Protein AF-A0A8K0K1J8-F1 (afdb_monomer)

Structure (mmCIF, N/CA/C/O backbone):
data_AF-A0A8K0K1J8-F1
#
_entry.id   AF-A0A8K0K1J8-F1
#
loop_
_atom_site.group_PDB
_atom_site.id
_atom_site.type_symbol
_atom_site.label_atom_id
_atom_site.label_alt_id
_atom_site.label_comp_id
_atom_site.label_asym_id
_atom_site.label_entity_id
_atom_site.label_seq_id
_atom_site.pdbx_PDB_ins_code
_atom_site.Cartn_x
_atom_site.Cartn_y
_atom_site.Cartn_z
_atom_site.occupancy
_atom_site.B_iso_or_equiv
_atom_site.auth_seq_id
_atom_site.auth_comp_id
_atom_site.auth_asym_id
_atom_site.auth_atom_id
_atom_site.pdbx_PDB_model_num
ATOM 1 N N . LYS A 1 1 ? -10.561 -11.122 -2.350 1.00 85.06 1 LYS A N 1
ATOM 2 C CA . LYS A 1 1 ? -9.642 -10.527 -1.346 1.00 85.06 1 LYS A CA 1
ATOM 3 C C . LYS A 1 1 ? -9.995 -11.101 0.020 1.00 85.06 1 LYS A C 1
ATOM 5 O O . LYS A 1 1 ? -11.175 -11.122 0.347 1.00 85.06 1 LYS A O 1
ATOM 10 N N . ARG A 1 2 ? -9.014 -11.577 0.785 1.00 91.06 2 ARG A N 1
ATOM 11 C CA . ARG A 1 2 ? -9.156 -11.997 2.188 1.00 91.06 2 ARG A CA 1
ATOM 12 C C . ARG A 1 2 ? -8.169 -11.184 3.020 1.00 91.06 2 ARG A C 1
ATOM 14 O O . ARG A 1 2 ? -7.049 -10.999 2.569 1.00 91.06 2 ARG A O 1
ATOM 21 N N . ILE A 1 3 ? -8.579 -10.677 4.176 1.00 91.50 3 ILE A N 1
ATOM 22 C CA . ILE A 1 3 ? -7.699 -9.938 5.093 1.00 91.50 3 ILE A CA 1
ATOM 23 C C . ILE A 1 3 ? -7.687 -10.689 6.420 1.00 91.50 3 ILE A C 1
ATOM 25 O O . ILE A 1 3 ? -8.748 -11.050 6.931 1.00 91.50 3 ILE A O 1
ATOM 29 N N . GLU A 1 4 ? -6.500 -10.932 6.957 1.00 94.44 4 GLU A N 1
ATOM 30 C CA . GLU A 1 4 ? -6.279 -11.546 8.264 1.00 94.44 4 GLU A CA 1
ATOM 31 C C . GLU A 1 4 ? -5.633 -10.522 9.196 1.00 94.44 4 GLU A C 1
ATOM 33 O O . GLU A 1 4 ? -4.683 -9.848 8.807 1.00 94.44 4 GLU A O 1
ATOM 38 N N . LYS A 1 5 ? -6.159 -10.396 10.420 1.00 94.88 5 LYS A N 1
ATOM 39 C CA . LYS A 1 5 ? -5.515 -9.611 11.479 1.00 94.88 5 LYS A CA 1
ATOM 40 C C . LYS A 1 5 ? -4.529 -10.504 12.220 1.00 94.88 5 LYS A C 1
ATOM 42 O O . LYS A 1 5 ? -4.911 -11.574 12.692 1.00 94.88 5 LYS A O 1
ATOM 47 N N . GLU A 1 6 ? -3.294 -10.050 12.343 1.00 95.88 6 GLU A N 1
ATOM 48 C CA .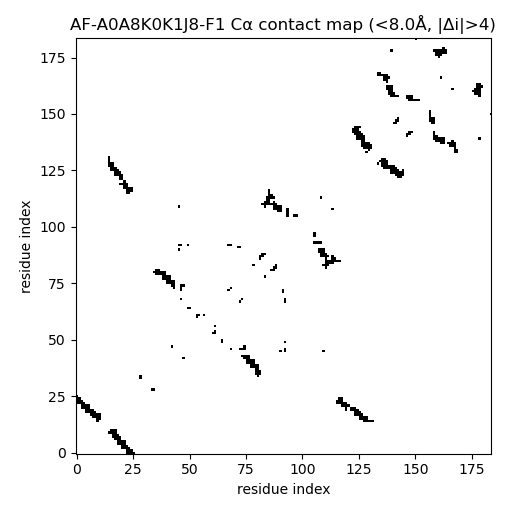 GLU A 1 6 ? -2.196 -10.749 13.008 1.00 95.88 6 GLU A CA 1
ATOM 49 C C . GLU A 1 6 ? -1.665 -9.904 14.179 1.00 95.88 6 GLU A C 1
ATOM 51 O O . GLU A 1 6 ? -2.002 -8.726 14.318 1.00 95.88 6 GLU A O 1
ATOM 56 N N . ASN A 1 7 ? -0.865 -10.515 15.061 1.00 96.56 7 ASN A N 1
ATOM 57 C CA . ASN A 1 7 ? -0.184 -9.831 16.174 1.00 96.56 7 ASN A CA 1
ATOM 58 C C . ASN A 1 7 ? -1.110 -8.970 17.059 1.00 96.56 7 ASN A C 1
ATOM 60 O O . ASN A 1 7 ? -0.767 -7.862 17.469 1.00 96.56 7 ASN A O 1
ATOM 64 N N . ILE A 1 8 ? -2.306 -9.489 17.347 1.00 97.81 8 ILE A N 1
ATOM 65 C CA . ILE A 1 8 ? -3.360 -8.760 18.055 1.00 97.81 8 ILE A CA 1
ATOM 66 C C . ILE A 1 8 ? -3.004 -8.622 19.538 1.00 97.81 8 ILE A C 1
ATOM 68 O O . ILE A 1 8 ? -2.880 -9.618 20.250 1.00 97.81 8 ILE A O 1
ATOM 72 N N . THR A 1 9 ? -2.915 -7.384 20.014 1.00 98.12 9 THR A N 1
ATOM 73 C CA . THR A 1 9 ? -2.628 -7.043 21.411 1.00 98.12 9 THR A CA 1
ATOM 74 C C . THR A 1 9 ? -3.682 -6.075 21.930 1.00 98.12 9 THR A C 1
ATOM 76 O O . THR A 1 9 ? -3.907 -5.022 21.339 1.00 98.12 9 THR A O 1
ATOM 79 N N . PHE A 1 10 ? -4.333 -6.429 23.036 1.00 97.88 10 PHE A N 1
ATOM 80 C CA . PHE A 1 10 ? -5.313 -5.571 23.699 1.00 97.88 10 PHE A CA 1
ATOM 81 C C . PHE A 1 10 ? -4.647 -4.753 24.802 1.00 97.88 10 PHE A C 1
ATOM 83 O O . PHE A 1 10 ? -3.902 -5.298 25.614 1.00 97.88 10 PHE A O 1
ATOM 90 N N . ASP A 1 11 ? -4.973 -3.468 24.850 1.00 97.12 11 ASP A N 1
ATOM 91 C CA . ASP A 1 11 ? -4.635 -2.563 25.939 1.00 97.12 11 ASP A CA 1
ATOM 92 C C . ASP A 1 11 ? -5.927 -2.199 26.677 1.00 97.12 11 ASP A C 1
ATOM 94 O O . ASP A 1 11 ? -6.751 -1.413 26.200 1.00 97.12 11 ASP A O 1
ATOM 98 N N . THR A 1 12 ? -6.124 -2.826 27.834 1.00 95.25 12 THR A N 1
ATOM 99 C CA . THR A 1 12 ? -7.315 -2.633 28.665 1.00 95.25 12 THR A CA 1
ATOM 100 C C . THR A 1 12 ? -7.300 -1.321 29.437 1.00 95.25 12 THR A C 1
ATOM 102 O O . THR A 1 12 ? -8.364 -0.863 29.834 1.00 95.25 12 THR A O 1
ATOM 105 N N . GLU A 1 13 ? -6.128 -0.724 29.674 1.00 95.56 13 GLU A N 1
ATOM 106 C CA . GLU A 1 13 ? -6.025 0.560 30.378 1.00 95.56 13 GLU A CA 1
ATOM 107 C C . GLU A 1 13 ? -6.418 1.712 29.450 1.00 95.56 13 GLU A C 1
ATOM 109 O O . GLU A 1 13 ? -7.124 2.628 29.866 1.00 95.56 13 GLU A O 1
ATOM 114 N N . ASN A 1 14 ? -6.018 1.631 28.177 1.00 94.88 14 ASN A N 1
ATOM 115 C CA . ASN A 1 14 ? -6.341 2.634 27.162 1.00 94.88 14 ASN A CA 1
ATOM 116 C C . ASN A 1 14 ? -7.580 2.290 26.314 1.00 94.88 14 ASN A C 1
ATOM 118 O O . ASN A 1 14 ? -7.941 3.065 25.432 1.00 94.88 14 ASN A O 1
ATOM 122 N N . HIS A 1 15 ? -8.233 1.147 26.553 1.00 97.44 15 HIS A N 1
ATOM 123 C CA . HIS A 1 15 ? -9.386 0.655 25.781 1.00 97.44 15 HIS A CA 1
ATOM 124 C C . HIS A 1 15 ? -9.120 0.567 24.262 1.00 97.44 15 HIS A C 1
ATOM 126 O O . HIS A 1 15 ? -9.969 0.904 23.426 1.00 97.44 15 HIS A O 1
ATOM 132 N N . THR A 1 16 ? -7.927 0.097 23.884 1.00 97.38 16 THR A N 1
ATOM 133 C CA . THR A 1 16 ? -7.517 -0.054 22.479 1.00 97.38 16 THR A CA 1
ATOM 134 C C . THR A 1 16 ? -7.083 -1.480 22.145 1.00 97.38 16 THR A C 1
ATOM 136 O O . THR A 1 16 ? -6.828 -2.316 23.011 1.00 97.38 16 THR A O 1
ATOM 139 N N . VAL A 1 17 ? -7.036 -1.777 20.852 1.00 97.69 17 VAL A N 1
ATOM 140 C CA . VAL A 1 17 ? -6.448 -2.991 20.293 1.00 97.69 17 VAL A CA 1
ATOM 141 C C . VAL A 1 17 ? -5.470 -2.594 19.199 1.00 97.69 17 VAL A C 1
ATOM 143 O O . VAL A 1 17 ? -5.791 -1.763 18.352 1.00 97.69 17 VAL A O 1
ATOM 146 N N . THR A 1 18 ? -4.281 -3.186 19.216 1.00 98.00 18 THR A N 1
ATOM 147 C CA . THR A 1 18 ? -3.268 -3.015 18.173 1.00 98.00 18 THR A CA 1
ATOM 148 C C . THR A 1 18 ? -3.090 -4.321 17.415 1.00 98.00 18 THR A C 1
ATOM 150 O O . THR A 1 18 ? -3.038 -5.384 18.029 1.00 98.00 18 THR A O 1
ATOM 153 N N . PHE A 1 19 ? -3.034 -4.257 16.090 1.00 97.31 19 PHE A N 1
ATOM 154 C CA . PHE A 1 19 ? -2.864 -5.418 15.214 1.00 97.31 19 PHE A CA 1
ATOM 155 C C . PHE A 1 19 ? -2.143 -5.017 13.925 1.00 97.31 19 PHE A C 1
ATOM 157 O O . PHE A 1 19 ? -2.066 -3.833 13.597 1.00 97.31 19 PHE A O 1
ATOM 164 N N . THR A 1 20 ? -1.654 -6.005 13.185 1.00 97.00 20 THR A N 1
ATOM 165 C CA . THR A 1 20 ? -1.207 -5.853 11.794 1.00 97.00 20 THR A CA 1
ATOM 166 C C . THR A 1 20 ? -2.192 -6.557 10.858 1.00 97.00 20 THR A C 1
ATOM 168 O O . THR A 1 20 ? -2.971 -7.407 11.302 1.00 97.00 20 THR A O 1
ATOM 171 N N . GLU A 1 21 ? -2.210 -6.205 9.571 1.00 93.50 21 GLU A N 1
ATOM 172 C CA . GLU A 1 21 ? -3.069 -6.863 8.575 1.00 93.50 21 GLU A CA 1
ATOM 173 C C . GLU A 1 21 ? -2.237 -7.559 7.490 1.00 93.50 21 GLU A C 1
ATOM 175 O O . GLU A 1 21 ? -1.268 -7.007 6.973 1.00 93.50 21 GLU A O 1
ATOM 180 N N . ARG A 1 22 ? -2.648 -8.776 7.117 1.00 94.50 22 ARG A N 1
ATOM 181 C CA . ARG A 1 22 ? -2.118 -9.519 5.969 1.00 94.50 22 ARG A CA 1
ATOM 182 C C . ARG A 1 22 ? -3.219 -9.740 4.939 1.00 94.50 22 ARG A C 1
ATOM 184 O O . ARG A 1 22 ? -4.256 -10.345 5.229 1.00 94.50 22 ARG A O 1
ATOM 191 N N . GLY A 1 23 ? -2.994 -9.254 3.722 1.00 91.75 23 GLY A N 1
ATOM 192 C CA . GLY A 1 23 ? -3.944 -9.347 2.615 1.00 91.75 23 GLY A CA 1
ATOM 193 C C . GLY A 1 23 ? -3.623 -10.487 1.652 1.00 91.75 23 GLY A C 1
ATOM 194 O O . GLY A 1 23 ? -2.492 -10.628 1.208 1.00 91.75 23 GLY A O 1
ATOM 195 N N . TYR A 1 24 ? -4.637 -11.256 1.260 1.00 93.25 24 TYR A N 1
ATOM 196 C CA . TYR A 1 24 ? -4.548 -12.285 0.227 1.00 93.25 24 TYR A CA 1
ATOM 197 C C . TYR A 1 24 ? -5.466 -11.963 -0.953 1.00 93.25 24 TYR A C 1
ATOM 199 O O . TYR A 1 24 ? -6.651 -11.620 -0.801 1.00 93.25 24 TYR A O 1
ATOM 207 N N . TYR A 1 25 ? -4.925 -12.127 -2.152 1.00 91.00 25 TYR A N 1
ATOM 208 C CA . TYR A 1 25 ? -5.580 -11.876 -3.424 1.00 91.00 25 TYR A CA 1
ATOM 209 C C . TYR A 1 25 ? -5.648 -13.179 -4.221 1.00 91.00 25 TYR A C 1
ATOM 211 O O . TYR A 1 25 ? -4.658 -13.889 -4.388 1.00 91.00 25 TYR A O 1
ATOM 219 N N . HIS A 1 26 ? -6.847 -13.492 -4.705 1.00 92.44 26 HIS A N 1
ATOM 220 C CA . HIS A 1 26 ? -7.122 -14.658 -5.534 1.00 92.44 26 HIS A CA 1
ATOM 221 C C . HIS A 1 26 ? -7.855 -14.181 -6.777 1.00 92.44 26 HIS A C 1
ATOM 223 O O . HIS A 1 26 ? -8.799 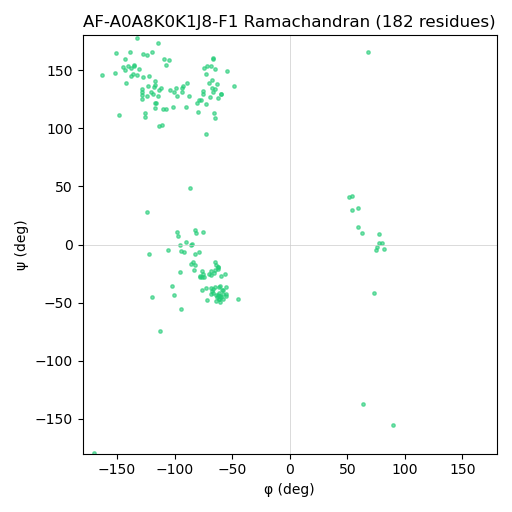-13.395 -6.666 1.00 92.44 26 HIS A O 1
ATOM 229 N N . PHE A 1 27 ? -7.391 -14.632 -7.937 1.00 94.50 27 PHE A N 1
ATOM 230 C CA . PHE A 1 27 ? -8.054 -14.362 -9.201 1.00 94.50 27 PHE A CA 1
ATOM 231 C C . PHE A 1 27 ? -9.296 -15.241 -9.333 1.00 94.50 27 PHE A C 1
ATOM 233 O O . PHE A 1 27 ? -9.225 -16.448 -9.101 1.00 94.50 27 PHE A O 1
ATOM 240 N N . ASP A 1 28 ? -10.412 -14.619 -9.702 1.00 95.75 28 ASP A N 1
ATOM 241 C CA . ASP A 1 28 ? -11.683 -15.293 -9.942 1.00 95.75 28 ASP A CA 1
ATOM 242 C C . ASP A 1 28 ? -12.037 -15.172 -11.435 1.00 95.75 28 ASP A C 1
ATOM 244 O O . ASP A 1 28 ? -12.457 -14.096 -11.875 1.00 95.75 28 ASP A O 1
ATOM 248 N N . PRO A 1 29 ? -11.830 -16.234 -12.236 1.00 95.50 29 PRO A N 1
ATOM 249 C CA . PRO A 1 29 ? -12.102 -16.196 -13.668 1.00 95.50 29 PRO A CA 1
ATOM 250 C C . PRO A 1 29 ? -13.598 -16.089 -13.989 1.00 95.50 29 PRO A C 1
ATOM 252 O O . PRO A 1 29 ? -13.940 -15.557 -15.039 1.00 95.50 29 PRO A O 1
ATOM 255 N N . GLU A 1 30 ? -14.494 -16.560 -13.116 1.00 97.31 30 GLU A N 1
ATOM 256 C CA . GLU A 1 30 ? -15.944 -16.529 -13.370 1.00 97.31 30 GLU A CA 1
ATOM 257 C C . GLU A 1 30 ? -16.515 -15.116 -13.225 1.00 97.31 30 GLU A C 1
ATOM 259 O O . GLU A 1 30 ? -17.491 -14.756 -13.884 1.00 97.31 30 GLU A O 1
ATOM 264 N N . LEU A 1 31 ? -15.877 -14.299 -12.386 1.00 96.25 31 LEU A N 1
ATOM 265 C CA . LEU A 1 31 ? -16.224 -12.897 -12.168 1.00 96.25 31 LEU A CA 1
ATOM 266 C C . LEU A 1 31 ? -15.351 -11.926 -12.982 1.00 96.25 31 LEU A C 1
ATOM 268 O O . LEU A 1 31 ? -15.402 -10.716 -12.751 1.00 96.25 31 LEU A O 1
ATOM 272 N N . SER A 1 32 ? -14.564 -12.433 -13.937 1.00 96.12 32 SER A N 1
ATOM 273 C CA . SER A 1 32 ? -13.649 -11.640 -14.764 1.00 96.12 32 SER A CA 1
ATOM 274 C C . SER A 1 32 ? -14.021 -11.699 -16.247 1.00 96.12 32 SER A C 1
ATOM 276 O O . SER A 1 32 ? -14.359 -12.746 -16.783 1.00 96.12 32 SER A O 1
ATOM 278 N N . ASN A 1 33 ? -13.909 -10.567 -16.949 1.00 95.94 33 ASN A N 1
ATOM 279 C CA . ASN A 1 33 ? -14.161 -10.480 -18.398 1.00 95.94 33 ASN A CA 1
ATOM 280 C C . ASN A 1 33 ? -12.948 -10.912 -19.259 1.00 95.94 33 ASN A C 1
ATOM 282 O O . ASN A 1 33 ? -12.898 -10.619 -20.451 1.00 95.94 33 ASN A O 1
ATOM 286 N N . GLY A 1 34 ? -11.939 -11.538 -18.652 1.00 95.50 34 GLY A N 1
ATOM 287 C CA . GLY A 1 34 ? -10.653 -11.828 -19.282 1.00 95.50 34 GLY A CA 1
ATOM 288 C C . GLY A 1 34 ? -9.788 -12.762 -18.441 1.00 95.50 34 GLY A C 1
ATOM 289 O O . GLY A 1 34 ? -10.195 -13.197 -17.361 1.00 95.50 34 GLY A O 1
ATOM 290 N N . SER A 1 35 ? -8.597 -13.069 -18.946 1.00 96.94 35 SER A N 1
ATOM 291 C CA . SER A 1 35 ? -7.588 -13.899 -18.287 1.00 96.94 35 SER A CA 1
ATOM 292 C C . SER A 1 35 ? -6.445 -13.054 -17.726 1.00 96.94 35 SER A C 1
ATOM 294 O O . SER A 1 35 ? -6.150 -11.954 -18.188 1.00 96.94 35 SER A O 1
ATOM 296 N N . LEU A 1 36 ? -5.724 -13.621 -16.760 1.00 96.81 36 LEU A N 1
ATOM 297 C CA . LEU A 1 36 ? -4.442 -13.082 -16.312 1.00 96.81 36 LEU A CA 1
ATOM 298 C C . LEU A 1 36 ? -3.369 -13.077 -17.419 1.00 96.81 36 LEU A C 1
ATOM 300 O O . LEU A 1 36 ? -2.411 -12.314 -17.324 1.00 96.81 36 LEU A O 1
ATOM 304 N N . ASP A 1 37 ? -3.548 -13.873 -18.471 1.00 97.69 37 ASP A N 1
ATOM 305 C CA . ASP A 1 37 ? -2.630 -13.954 -19.614 1.00 97.69 37 ASP A CA 1
ATOM 306 C C . ASP A 1 37 ? -2.977 -12.956 -20.737 1.00 97.69 37 ASP A C 1
ATOM 308 O O . ASP A 1 37 ? -2.314 -12.928 -21.776 1.00 97.69 37 ASP A O 1
ATOM 312 N N . ASP A 1 38 ? -4.010 -12.127 -20.549 1.00 97.94 38 ASP A N 1
ATOM 313 C CA . ASP A 1 38 ? -4.404 -11.124 -21.536 1.00 97.94 38 ASP A CA 1
ATOM 314 C C . ASP A 1 38 ? -3.328 -10.043 -21.668 1.00 97.94 38 ASP A C 1
ATOM 316 O O . ASP A 1 38 ? -2.863 -9.469 -20.680 1.00 97.94 38 ASP A O 1
ATOM 320 N N . ASN A 1 39 ? -2.956 -9.739 -22.912 1.00 97.88 39 ASN A N 1
ATOM 321 C CA . ASN A 1 39 ? -1.979 -8.702 -23.222 1.00 97.88 39 ASN A CA 1
ATOM 322 C C . ASN A 1 39 ? -2.598 -7.308 -23.101 1.00 97.88 39 ASN A C 1
ATOM 324 O O . ASN A 1 39 ? -3.557 -6.970 -23.797 1.00 97.88 39 ASN A O 1
ATOM 328 N N . ILE A 1 40 ? -1.983 -6.466 -22.280 1.00 96.81 40 ILE A N 1
ATOM 329 C CA . ILE A 1 40 ? -2.379 -5.084 -22.043 1.00 96.81 40 ILE A CA 1
ATOM 330 C C . ILE A 1 40 ? -1.278 -4.174 -22.575 1.00 96.81 40 ILE A C 1
ATOM 332 O O . ILE A 1 40 ? -0.106 -4.325 -22.235 1.00 96.81 40 ILE A O 1
ATOM 336 N N . THR A 1 41 ? -1.664 -3.215 -23.417 1.00 95.94 41 THR A N 1
ATOM 337 C CA . THR A 1 41 ? -0.776 -2.117 -23.814 1.00 95.94 41 THR A CA 1
ATOM 338 C C . THR A 1 41 ? -0.949 -0.969 -22.831 1.00 95.94 41 THR A C 1
ATOM 340 O O . THR A 1 41 ? -2.040 -0.408 -22.724 1.00 95.94 41 THR A O 1
ATOM 343 N N . SER A 1 42 ? 0.115 -0.606 -22.124 1.00 93.88 42 SER A N 1
ATOM 344 C CA . SER A 1 42 ? 0.100 0.459 -21.118 1.00 93.88 42 SER A CA 1
ATOM 345 C C . SER A 1 42 ? 1.342 1.333 -21.196 1.00 93.88 42 SER A C 1
ATOM 347 O O . SER A 1 42 ? 2.329 1.002 -21.853 1.00 93.88 42 SER A O 1
ATOM 349 N N . LEU A 1 43 ? 1.275 2.480 -20.524 1.00 92.88 43 LEU A N 1
ATOM 350 C CA . LEU A 1 43 ? 2.420 3.349 -20.299 1.00 92.88 43 LEU A CA 1
ATOM 351 C C . LEU A 1 43 ? 3.449 2.627 -19.412 1.00 92.88 43 LEU A C 1
ATOM 353 O O . LEU A 1 43 ? 3.077 2.071 -18.379 1.00 92.88 43 LEU A O 1
ATOM 357 N N . SER A 1 44 ? 4.733 2.675 -19.772 1.00 90.75 44 SER A N 1
ATOM 358 C CA . SER A 1 44 ? 5.814 2.217 -18.893 1.00 90.75 44 SER A CA 1
ATOM 359 C C . SER A 1 44 ? 5.989 3.228 -17.760 1.00 90.75 44 SER A C 1
ATOM 361 O O . SER A 1 44 ? 6.680 4.241 -17.899 1.00 90.75 44 SER A O 1
ATOM 363 N N . VAL A 1 45 ? 5.337 2.957 -16.630 1.00 91.06 45 VAL A N 1
ATOM 364 C CA . VAL A 1 45 ? 5.444 3.769 -15.411 1.00 91.06 45 VAL A CA 1
ATOM 365 C C . VAL A 1 45 ? 6.901 3.921 -14.953 1.00 91.06 45 VAL A C 1
ATOM 367 O O . VAL A 1 45 ? 7.290 5.063 -14.707 1.00 91.06 45 VAL A O 1
ATOM 370 N N . PRO A 1 46 ? 7.750 2.870 -14.939 1.00 89.25 46 PRO A N 1
ATOM 371 C CA . PRO A 1 46 ? 9.176 3.012 -14.629 1.00 89.25 46 PRO A CA 1
ATOM 372 C C . PRO A 1 46 ? 9.898 4.028 -15.520 1.00 89.25 46 PRO A C 1
ATOM 374 O O . PRO A 1 46 ? 10.653 4.861 -15.022 1.00 89.25 46 PRO A O 1
ATOM 377 N N . SER A 1 47 ? 9.623 4.025 -16.829 1.00 89.38 47 SER A N 1
ATOM 378 C CA . SER A 1 47 ? 10.232 4.978 -17.768 1.00 89.38 47 SER A CA 1
ATOM 379 C C . SER A 1 47 ? 9.784 6.412 -17.511 1.00 89.38 47 SER A C 1
ATOM 381 O O . SER A 1 47 ? 10.599 7.334 -17.542 1.00 89.38 47 SER A O 1
ATOM 383 N N . VAL A 1 48 ? 8.496 6.606 -17.224 1.00 89.88 48 VAL A N 1
ATOM 384 C CA . VAL A 1 48 ? 7.929 7.925 -16.918 1.00 89.88 48 VAL A CA 1
ATOM 385 C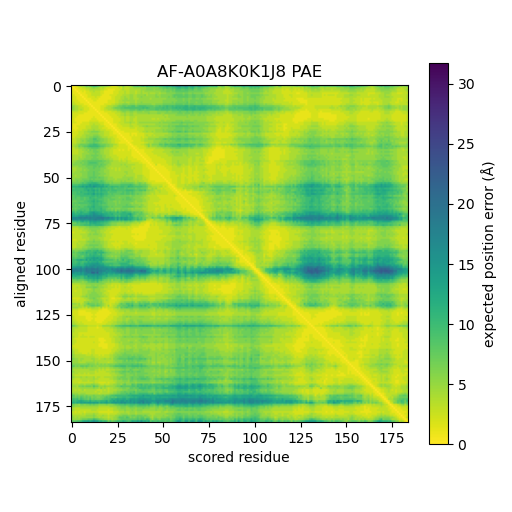 C . VAL A 1 48 ? 8.443 8.450 -15.579 1.00 89.88 48 VAL A C 1
ATOM 387 O O . VAL A 1 48 ? 8.838 9.611 -15.493 1.00 89.88 48 VAL A O 1
ATOM 390 N N . MET A 1 49 ? 8.516 7.598 -14.556 1.00 88.31 49 MET A N 1
ATOM 391 C CA . MET A 1 49 ? 9.082 7.948 -13.253 1.00 88.31 49 MET A CA 1
ATOM 392 C C . MET A 1 49 ? 10.570 8.280 -13.345 1.00 88.31 49 MET A C 1
ATOM 394 O O . MET A 1 49 ? 10.999 9.279 -12.772 1.00 88.31 49 MET A O 1
ATOM 398 N N . ALA A 1 50 ? 11.354 7.493 -14.087 1.00 86.25 50 ALA A N 1
ATOM 399 C CA . ALA A 1 50 ? 12.771 7.772 -14.298 1.00 86.25 50 ALA A CA 1
ATOM 400 C C . ALA A 1 50 ? 12.971 9.120 -15.005 1.00 86.25 50 ALA A C 1
ATOM 402 O O . ALA A 1 50 ? 13.792 9.927 -14.571 1.00 86.25 50 ALA A O 1
ATOM 403 N N . ALA A 1 51 ? 12.179 9.405 -16.044 1.00 87.75 51 ALA A N 1
ATOM 404 C CA . ALA A 1 51 ? 12.207 10.697 -16.723 1.00 87.75 51 ALA A CA 1
ATOM 405 C C . ALA A 1 51 ? 11.865 11.851 -15.765 1.00 87.75 51 ALA A C 1
ATOM 407 O O . ALA A 1 51 ? 12.597 12.840 -15.724 1.00 87.75 51 ALA A O 1
ATOM 408 N N . HIS A 1 52 ? 10.819 11.702 -14.945 1.00 88.81 52 HIS A N 1
ATOM 409 C CA . HIS A 1 52 ? 10.426 12.695 -13.943 1.00 88.81 52 HIS A CA 1
ATOM 410 C C . HIS A 1 52 ? 11.516 12.929 -12.885 1.00 88.81 52 HIS A C 1
ATOM 412 O O . HIS A 1 52 ? 11.867 14.072 -12.608 1.00 88.81 52 HIS A O 1
ATOM 418 N N . LYS A 1 53 ? 12.112 11.864 -12.329 1.00 85.38 53 LYS A N 1
ATOM 419 C CA . LYS A 1 53 ? 13.210 11.977 -11.351 1.00 85.38 53 LYS A CA 1
ATOM 420 C C . LYS A 1 53 ? 14.483 12.592 -11.948 1.00 85.38 53 LYS A C 1
ATOM 422 O O . LYS A 1 53 ? 15.302 13.122 -11.206 1.00 85.38 53 LYS A O 1
ATOM 427 N N . SER A 1 54 ? 14.650 12.546 -13.270 1.00 85.81 54 SER A N 1
ATOM 428 C CA . SER A 1 54 ? 15.846 13.054 -13.952 1.00 85.81 54 SER A CA 1
ATOM 429 C C . SER A 1 54 ? 15.844 14.553 -14.269 1.00 85.81 54 SER A C 1
ATOM 431 O O . SER A 1 54 ? 16.813 15.038 -14.857 1.00 85.81 54 SER A O 1
ATOM 433 N N . VAL A 1 55 ? 14.785 15.288 -13.904 1.00 86.31 55 VAL A N 1
ATOM 434 C CA . VAL A 1 55 ? 14.633 16.721 -14.229 1.00 86.31 55 VAL A CA 1
ATOM 435 C C . VAL A 1 55 ? 15.796 17.558 -13.688 1.00 86.31 55 VAL A C 1
ATOM 437 O O . VAL A 1 55 ? 16.300 18.420 -14.404 1.00 86.31 55 VAL A O 1
ATOM 440 N N . ASP A 1 56 ? 16.277 17.241 -12.486 1.00 85.94 56 ASP A N 1
ATOM 441 C CA . ASP A 1 56 ? 17.378 17.960 -11.832 1.00 85.94 56 ASP A CA 1
ATOM 442 C C . ASP A 1 56 ? 18.749 17.283 -12.024 1.00 85.94 56 ASP A C 1
ATOM 444 O O . ASP A 1 56 ? 19.747 17.672 -11.411 1.00 85.94 56 ASP A O 1
ATOM 448 N N . TRP A 1 57 ? 18.834 16.245 -12.864 1.00 86.06 57 TRP A N 1
ATOM 449 C CA . TRP A 1 57 ? 20.095 15.547 -13.113 1.00 86.06 57 TRP A CA 1
ATOM 450 C C . TRP A 1 57 ? 21.032 16.365 -14.010 1.00 86.06 57 TRP A C 1
ATOM 452 O O . TRP A 1 57 ? 20.622 17.129 -14.882 1.00 86.06 57 TRP A O 1
ATOM 462 N N . GLY A 1 58 ? 22.340 16.158 -13.836 1.00 89.56 58 GLY A N 1
ATOM 463 C CA . GLY A 1 58 ? 23.345 16.745 -14.722 1.00 89.56 58 GLY A CA 1
ATOM 464 C C . GLY A 1 58 ? 23.248 16.204 -16.157 1.00 89.56 58 GLY A C 1
ATOM 465 O O . GLY A 1 58 ? 22.907 15.043 -16.374 1.00 89.56 58 GLY A O 1
ATOM 466 N N . TYR A 1 59 ? 23.646 17.017 -17.143 1.00 89.38 59 TYR A N 1
ATOM 467 C CA . TYR A 1 59 ? 23.522 16.720 -18.583 1.00 89.38 59 TYR A CA 1
ATOM 468 C C . TYR A 1 59 ? 23.948 15.298 -18.989 1.00 89.38 59 TYR A C 1
ATOM 470 O O . TYR A 1 59 ? 23.237 14.618 -19.730 1.00 89.38 59 TYR A O 1
ATOM 478 N N . PHE A 1 60 ? 25.108 14.834 -18.512 1.00 86.44 60 PHE A N 1
ATOM 479 C CA . PHE A 1 60 ? 25.624 13.508 -18.863 1.00 86.44 60 PHE A CA 1
ATOM 480 C C . PHE A 1 60 ? 24.727 12.375 -18.350 1.00 86.44 60 PHE A C 1
ATOM 482 O O . PHE A 1 60 ? 24.531 11.385 -19.054 1.00 86.44 60 PHE A O 1
ATOM 489 N N . MET A 1 61 ? 24.137 12.549 -17.167 1.00 83.62 61 MET A N 1
ATOM 490 C CA . MET A 1 61 ? 23.246 11.570 -16.553 1.00 83.62 61 MET A CA 1
ATOM 491 C C . MET A 1 61 ? 21.906 11.506 -17.271 1.00 83.62 61 MET A C 1
ATOM 493 O O . MET A 1 61 ? 21.479 10.424 -17.676 1.00 83.62 61 MET A O 1
ATOM 497 N N . THR A 1 62 ? 21.295 12.660 -17.537 1.00 88.31 62 THR A N 1
ATOM 498 C CA . THR A 1 62 ? 20.055 12.749 -18.320 1.00 88.31 62 THR A CA 1
ATOM 499 C C . THR A 1 62 ? 20.239 12.157 -19.719 1.00 88.31 62 THR A C 1
ATOM 501 O O . THR A 1 62 ? 19.376 11.432 -20.212 1.00 88.31 62 THR A O 1
ATOM 504 N N . LYS A 1 63 ? 21.394 12.388 -20.359 1.00 87.56 63 LYS A N 1
ATOM 505 C CA . LYS A 1 63 ? 21.709 11.815 -21.676 1.00 87.56 63 LYS A CA 1
ATOM 506 C C . LYS A 1 63 ? 21.885 10.295 -21.634 1.00 87.56 63 LYS A C 1
ATOM 508 O O . LYS A 1 63 ? 21.419 9.616 -22.546 1.00 87.56 63 LYS A O 1
ATOM 513 N N . SER A 1 64 ? 22.523 9.762 -20.591 1.00 83.94 64 SER A N 1
ATOM 514 C CA . SER A 1 64 ? 22.657 8.314 -20.378 1.00 83.94 64 SER A CA 1
ATOM 515 C C . SER A 1 64 ? 21.294 7.642 -20.175 1.00 83.94 64 SER A C 1
ATOM 517 O O . SER A 1 64 ? 20.989 6.633 -20.818 1.00 83.94 64 SER A O 1
ATOM 519 N N . LEU A 1 65 ? 20.427 8.249 -19.355 1.00 86.44 65 LEU A N 1
ATOM 520 C CA . LEU A 1 65 ? 19.056 7.783 -19.162 1.00 86.44 65 LEU A CA 1
ATOM 521 C C . LEU A 1 65 ? 18.263 7.827 -20.473 1.00 86.44 65 LEU A C 1
ATOM 523 O O . LEU A 1 65 ? 17.643 6.835 -20.840 1.00 86.44 65 LEU A O 1
ATOM 527 N N . SER A 1 66 ? 18.331 8.936 -21.214 1.00 87.81 66 SER A N 1
ATOM 528 C CA . SER A 1 66 ? 17.660 9.082 -22.512 1.00 87.81 66 SER A CA 1
ATOM 529 C C . SER A 1 66 ? 18.106 8.014 -23.517 1.00 87.81 66 SER A C 1
ATOM 531 O O . SER A 1 66 ? 17.264 7.413 -24.182 1.00 87.81 66 SER A O 1
ATOM 533 N N . TYR A 1 67 ? 19.408 7.715 -23.584 1.00 87.12 67 TYR A N 1
ATOM 534 C CA . TYR A 1 67 ? 19.932 6.624 -24.408 1.00 87.12 67 TYR A CA 1
ATOM 535 C C . TYR A 1 67 ? 19.394 5.258 -23.965 1.00 87.12 67 TYR A C 1
ATOM 537 O O . TYR A 1 67 ? 18.989 4.456 -24.804 1.00 87.12 67 TYR A O 1
ATOM 545 N N . THR A 1 68 ? 19.359 5.001 -22.656 1.00 83.75 68 THR A N 1
ATOM 546 C CA . THR A 1 68 ? 18.864 3.736 -22.096 1.00 83.75 68 THR A CA 1
ATOM 547 C C . THR A 1 68 ? 17.380 3.549 -22.388 1.00 83.75 68 THR A C 1
ATOM 549 O O . THR A 1 68 ? 17.002 2.513 -22.929 1.00 83.75 68 THR A O 1
ATOM 552 N N . ILE A 1 69 ? 16.555 4.569 -22.122 1.00 86.06 69 ILE A N 1
ATOM 553 C CA . ILE A 1 69 ? 15.125 4.553 -22.444 1.00 86.06 69 ILE A CA 1
ATOM 554 C C . ILE A 1 69 ? 14.935 4.336 -23.945 1.00 86.06 69 ILE A C 1
ATOM 556 O O . ILE A 1 69 ? 14.171 3.463 -24.320 1.00 86.06 69 ILE A O 1
ATOM 560 N N . GLY A 1 70 ? 15.660 5.053 -24.808 1.00 85.12 70 GLY A N 1
ATOM 561 C CA . GLY A 1 70 ? 15.503 4.929 -26.261 1.00 85.12 70 GLY A CA 1
ATOM 562 C C . GLY A 1 70 ? 15.963 3.592 -26.854 1.00 85.12 70 GLY A C 1
ATOM 563 O O . GLY A 1 70 ? 15.531 3.237 -27.948 1.00 85.12 70 GLY A O 1
ATOM 564 N N . LYS A 1 71 ? 16.849 2.858 -26.170 1.00 83.69 71 LYS A N 1
ATOM 565 C CA . LYS A 1 71 ? 17.425 1.600 -26.670 1.00 83.69 71 LYS A CA 1
ATOM 566 C C . LYS A 1 71 ? 16.798 0.350 -26.061 1.00 83.69 71 LYS A C 1
ATOM 568 O O . LYS A 1 71 ? 16.712 -0.671 -26.736 1.00 83.69 71 LYS A O 1
ATOM 573 N N . HIS A 1 72 ? 16.434 0.414 -24.786 1.00 78.88 72 HIS A N 1
ATOM 574 C CA . HIS A 1 72 ? 16.054 -0.749 -23.984 1.00 78.88 72 HIS A CA 1
ATOM 575 C C . HIS A 1 72 ? 14.648 -0.647 -23.399 1.00 78.88 72 HIS A C 1
ATOM 577 O O . HIS A 1 72 ? 14.163 -1.628 -22.847 1.00 78.88 72 HIS A O 1
ATOM 583 N N . SER A 1 73 ? 13.996 0.507 -23.525 1.00 79.62 73 SER A N 1
ATOM 584 C CA . SER A 1 73 ? 12.634 0.713 -23.055 1.00 79.62 73 SER A CA 1
ATOM 585 C C . SER A 1 73 ? 11.780 1.392 -24.130 1.00 79.62 73 SER A C 1
ATOM 587 O O . SER A 1 73 ? 12.226 1.705 -25.233 1.00 79.62 73 SER A O 1
ATOM 589 N N . SER A 1 74 ? 10.510 1.589 -23.819 1.00 77.94 74 SER A N 1
ATOM 590 C CA . SER A 1 74 ? 9.570 2.371 -24.605 1.00 77.94 74 SER A CA 1
ATOM 591 C C . SER A 1 74 ? 8.619 3.076 -23.646 1.00 77.94 74 SER A C 1
ATOM 593 O O . SER A 1 74 ? 8.353 2.598 -22.546 1.00 77.94 74 SER A O 1
ATOM 595 N N . ILE A 1 75 ? 8.077 4.220 -24.070 1.00 82.62 75 ILE A N 1
ATOM 596 C CA . ILE A 1 75 ? 7.038 4.938 -23.315 1.00 82.62 75 ILE A CA 1
ATOM 597 C C . ILE A 1 75 ? 5.807 4.042 -23.122 1.00 82.62 75 ILE A C 1
ATOM 599 O O . ILE A 1 75 ? 5.095 4.186 -22.136 1.00 82.62 75 ILE A O 1
ATOM 603 N N . THR A 1 76 ? 5.583 3.085 -24.024 1.00 89.44 76 THR A N 1
ATOM 604 C CA . THR A 1 76 ? 4.544 2.059 -23.890 1.00 89.44 76 THR A CA 1
ATOM 605 C C . THR A 1 76 ? 5.140 0.660 -23.940 1.00 89.44 76 THR A C 1
ATOM 607 O O . THR A 1 76 ? 6.091 0.410 -24.682 1.00 89.44 76 THR A O 1
ATOM 610 N N . HIS A 1 77 ? 4.564 -0.259 -23.178 1.00 90.31 77 HIS A N 1
ATOM 611 C CA . HIS A 1 77 ? 4.901 -1.677 -23.215 1.00 90.31 77 HIS A CA 1
ATOM 612 C C . HIS A 1 77 ? 3.644 -2.524 -23.412 1.00 90.31 77 HIS A C 1
ATOM 614 O O . HIS A 1 77 ? 2.522 -2.048 -23.224 1.00 90.31 77 HIS A O 1
ATOM 620 N N . VAL A 1 78 ? 3.846 -3.781 -23.798 1.00 94.69 78 VAL A N 1
ATOM 621 C CA . VAL A 1 78 ? 2.802 -4.804 -23.801 1.00 94.69 78 VAL A CA 1
ATOM 622 C C . VAL A 1 78 ? 3.208 -5.869 -22.798 1.00 94.69 78 VAL A C 1
ATOM 624 O O . VAL A 1 78 ? 4.302 -6.425 -22.908 1.00 94.69 78 VAL A O 1
ATOM 627 N N . LYS A 1 79 ? 2.352 -6.107 -21.810 1.00 95.88 79 LYS A N 1
ATOM 628 C CA . LYS A 1 79 ? 2.563 -7.071 -20.729 1.00 95.88 79 LYS A CA 1
ATOM 629 C C . LYS A 1 79 ? 1.262 -7.791 -20.421 1.00 95.88 79 LYS A C 1
ATOM 631 O O . LYS A 1 79 ? 0.185 -7.246 -20.665 1.00 95.88 79 LYS A O 1
ATOM 636 N N . THR A 1 80 ? 1.358 -9.002 -19.894 1.00 97.88 80 THR A N 1
ATOM 637 C CA . THR A 1 80 ? 0.173 -9.724 -19.425 1.00 97.88 80 THR A CA 1
ATOM 638 C C . THR A 1 80 ? -0.417 -9.039 -18.190 1.00 97.88 80 THR A C 1
ATOM 640 O O . THR A 1 80 ? 0.296 -8.378 -17.426 1.00 97.88 80 THR A O 1
ATOM 643 N N . ALA A 1 81 ? -1.718 -9.204 -17.951 1.00 97.06 81 ALA A N 1
ATOM 644 C CA . ALA A 1 81 ? -2.363 -8.695 -16.739 1.00 97.06 81 ALA A CA 1
ATOM 645 C C . ALA A 1 81 ? -1.676 -9.210 -15.458 1.00 97.06 81 ALA A C 1
ATOM 647 O O . ALA A 1 81 ? -1.514 -8.466 -14.491 1.00 97.06 81 ALA A O 1
ATOM 648 N N . ARG A 1 82 ? -1.207 -10.461 -15.473 1.00 96.56 82 ARG A N 1
ATOM 649 C CA . ARG A 1 82 ? -0.430 -11.107 -14.409 1.00 96.56 82 ARG A CA 1
ATOM 650 C C . ARG A 1 82 ? 0.891 -10.406 -14.111 1.00 96.56 82 ARG A C 1
ATOM 652 O O . ARG A 1 82 ? 1.168 -10.135 -12.945 1.00 96.56 82 ARG A O 1
ATOM 659 N N . GLU A 1 83 ? 1.683 -10.104 -15.139 1.00 96.75 83 GLU A N 1
ATOM 660 C CA . GLU A 1 83 ? 2.962 -9.393 -15.005 1.00 96.75 83 GLU A CA 1
ATOM 661 C C . GLU A 1 83 ? 2.760 -7.948 -14.545 1.00 96.75 83 GLU A C 1
ATOM 663 O O . GLU A 1 83 ? 3.546 -7.441 -13.749 1.00 96.75 83 GLU A O 1
ATOM 668 N N . LEU A 1 84 ? 1.716 -7.269 -15.034 1.00 95.75 84 LEU A N 1
ATOM 669 C CA . LEU A 1 84 ? 1.420 -5.893 -14.628 1.00 95.75 84 LEU A CA 1
ATOM 670 C C . LEU A 1 84 ? 0.959 -5.807 -13.174 1.00 95.75 84 LEU A C 1
ATOM 672 O O . LEU A 1 84 ? 1.288 -4.838 -12.495 1.00 95.75 84 LEU A O 1
ATOM 676 N N . LEU A 1 85 ? 0.177 -6.779 -12.703 1.00 94.75 85 LEU A N 1
ATOM 677 C CA . LEU A 1 85 ? -0.423 -6.732 -11.373 1.00 94.75 85 LEU A CA 1
ATOM 678 C C . LEU A 1 85 ? 0.414 -7.456 -10.320 1.00 94.75 85 LEU A C 1
ATOM 680 O O . LEU A 1 85 ? 0.745 -6.837 -9.319 1.00 94.75 85 LEU A O 1
ATOM 684 N N . PHE A 1 86 ? 0.742 -8.735 -10.509 1.00 93.69 86 PHE A N 1
ATOM 685 C CA . PHE A 1 86 ? 1.129 -9.618 -9.399 1.00 93.69 86 PHE A CA 1
ATOM 686 C C . PHE A 1 86 ? 2.541 -10.197 -9.504 1.00 93.69 86 PHE A C 1
ATOM 688 O O . PHE A 1 86 ? 3.255 -10.225 -8.508 1.00 93.69 86 PHE A O 1
ATOM 695 N N . GLU A 1 87 ? 2.944 -10.690 -10.676 1.00 94.69 87 GLU A N 1
ATOM 696 C CA . GLU A 1 87 ? 4.234 -11.387 -10.843 1.00 94.69 87 GLU A CA 1
ATOM 697 C C . GLU A 1 87 ? 5.400 -10.441 -11.118 1.00 94.69 87 GLU A C 1
ATOM 699 O O . GLU A 1 87 ? 6.564 -10.818 -10.960 1.00 94.69 87 GLU A O 1
ATOM 704 N N . GLY A 1 88 ? 5.068 -9.213 -11.511 1.00 95.12 88 GLY A N 1
ATOM 705 C CA . GLY A 1 88 ? 6.026 -8.218 -11.941 1.00 95.12 88 GLY A CA 1
ATOM 706 C C . GLY A 1 88 ? 6.697 -8.587 -13.265 1.00 95.12 88 GLY A C 1
ATOM 707 O O . GLY A 1 88 ? 6.663 -9.724 -13.737 1.00 95.12 88 GLY A O 1
ATOM 708 N N . HIS A 1 89 ? 7.351 -7.609 -13.872 1.00 93.00 89 HIS A N 1
ATOM 709 C CA . HIS A 1 89 ? 8.245 -7.817 -15.002 1.00 93.00 89 HIS A CA 1
ATOM 710 C C . HIS A 1 89 ? 9.575 -7.109 -14.782 1.00 93.00 89 HIS A C 1
ATOM 712 O O . HIS A 1 89 ? 9.652 -6.088 -14.100 1.00 93.00 89 HIS A O 1
ATOM 718 N N . GLU A 1 90 ? 10.625 -7.671 -15.375 1.00 90.62 90 GLU A N 1
ATOM 719 C CA . GLU A 1 90 ? 11.954 -7.072 -15.343 1.00 90.62 90 GLU A CA 1
ATOM 720 C C . GLU A 1 90 ? 11.961 -5.723 -16.062 1.00 90.62 90 GLU A C 1
ATOM 722 O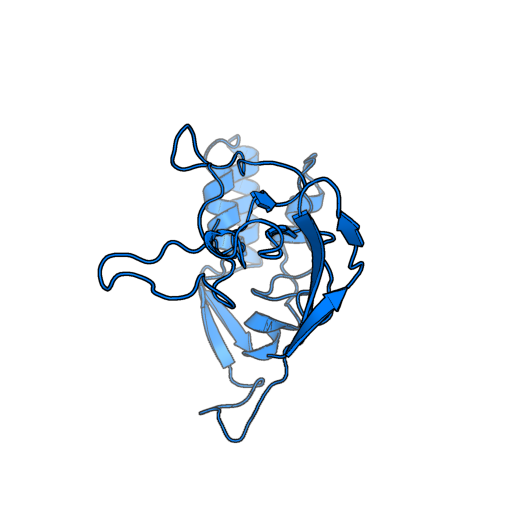 O . GLU A 1 90 ? 11.399 -5.569 -17.152 1.00 90.62 90 GLU A O 1
ATOM 727 N N . GLU A 1 91 ? 12.646 -4.762 -15.452 1.00 87.31 91 GLU A N 1
ATOM 728 C CA . GLU A 1 91 ? 12.767 -3.399 -15.949 1.00 87.31 91 GLU A CA 1
ATOM 729 C C . GLU A 1 91 ? 14.250 -3.025 -16.057 1.00 87.31 91 GLU A C 1
ATOM 731 O O . GLU A 1 91 ? 14.929 -2.880 -15.037 1.00 87.31 91 GLU A O 1
ATOM 736 N N . PRO A 1 92 ? 14.786 -2.811 -17.275 1.00 82.81 92 PRO A N 1
ATOM 737 C CA . PRO A 1 92 ? 16.191 -2.436 -17.468 1.00 82.81 92 PRO A CA 1
ATOM 738 C C . PRO A 1 92 ? 16.599 -1.166 -16.705 1.00 82.81 92 PRO A C 1
ATOM 740 O O . PRO A 1 92 ? 17.769 -0.965 -16.374 1.00 82.81 92 PRO A O 1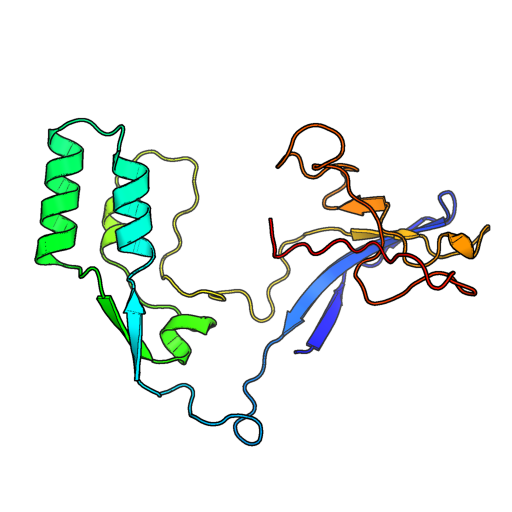
ATOM 743 N N . LEU A 1 93 ? 15.627 -0.297 -16.417 1.00 84.88 93 LEU A N 1
ATOM 744 C CA . LEU A 1 93 ? 15.831 0.935 -15.662 1.00 84.88 93 LEU A CA 1
ATOM 745 C C . LEU A 1 93 ? 16.126 0.685 -14.181 1.00 84.88 93 LEU A C 1
ATOM 747 O O . LEU A 1 93 ? 16.801 1.509 -13.570 1.00 84.88 93 LEU A O 1
ATOM 751 N N . PHE A 1 94 ? 15.689 -0.438 -13.610 1.00 86.19 94 PHE A N 1
ATOM 752 C CA . PHE A 1 94 ? 15.981 -0.783 -12.216 1.00 86.19 94 PHE A CA 1
ATOM 753 C C . PHE A 1 94 ? 17.441 -1.198 -12.051 1.00 86.19 94 PHE A C 1
ATOM 755 O O . PHE A 1 94 ? 18.110 -0.766 -11.113 1.00 86.19 94 PHE A O 1
ATOM 762 N N . THR A 1 95 ? 17.997 -1.912 -13.035 1.00 77.75 95 THR A N 1
ATOM 763 C CA . THR A 1 95 ? 19.441 -2.167 -13.094 1.00 77.75 95 THR A CA 1
ATOM 764 C C . THR A 1 95 ? 20.228 -0.862 -13.183 1.00 77.75 95 THR A C 1
ATOM 766 O O . THR A 1 95 ? 21.202 -0.690 -12.455 1.00 77.75 95 THR A O 1
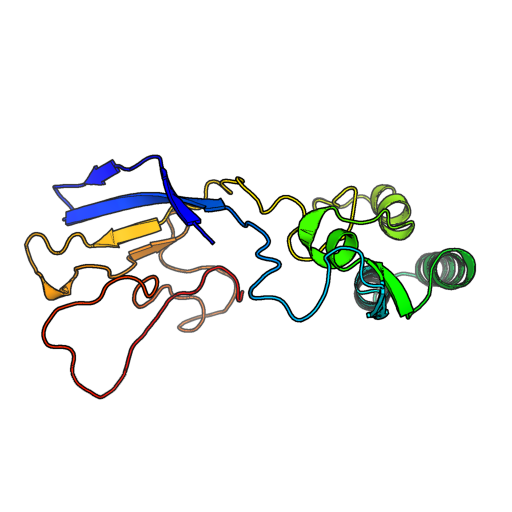ATOM 769 N N . LEU A 1 96 ? 19.799 0.090 -14.023 1.00 77.69 96 LEU A N 1
ATOM 770 C CA . LEU A 1 96 ? 20.444 1.404 -14.085 1.00 77.69 96 LEU A CA 1
ATOM 771 C C . LEU A 1 96 ? 20.351 2.138 -12.738 1.00 77.69 96 LEU A C 1
ATOM 773 O O . LEU A 1 96 ? 21.341 2.720 -12.299 1.00 77.69 96 LEU A O 1
ATOM 777 N N . ALA A 1 97 ? 19.192 2.072 -12.078 1.00 79.00 97 ALA A N 1
ATOM 778 C CA . ALA A 1 97 ? 18.963 2.698 -10.783 1.00 79.00 97 ALA A CA 1
ATOM 779 C C . ALA A 1 97 ? 19.888 2.147 -9.685 1.00 79.00 97 ALA A C 1
ATOM 781 O O . ALA A 1 97 ? 20.387 2.922 -8.876 1.00 79.00 97 ALA A O 1
ATOM 782 N N . SER A 1 98 ? 20.197 0.845 -9.710 1.00 78.12 98 SER A N 1
ATOM 783 C CA . SER A 1 98 ? 21.093 0.198 -8.736 1.00 78.12 98 SER A CA 1
ATOM 784 C C . SER A 1 98 ? 22.536 0.726 -8.746 1.00 78.12 98 SER A C 1
ATOM 786 O O . SER A 1 98 ? 23.266 0.556 -7.772 1.00 78.12 98 SER A O 1
ATOM 788 N N . TYR A 1 99 ? 22.961 1.390 -9.827 1.00 74.50 99 TYR A N 1
ATOM 789 C CA . TYR A 1 99 ? 24.275 2.035 -9.898 1.00 74.50 99 TYR A CA 1
ATOM 790 C C . TYR A 1 99 ? 24.307 3.424 -9.250 1.00 74.50 99 TYR A C 1
ATOM 792 O O . TYR A 1 99 ? 25.388 4.007 -9.131 1.00 74.50 99 TYR A O 1
ATOM 800 N N . PHE A 1 100 ? 23.158 3.973 -8.844 1.00 72.56 100 PHE A N 1
ATOM 801 C CA . PHE A 1 100 ? 23.098 5.249 -8.144 1.00 72.56 100 PHE A CA 1
ATOM 802 C C . PHE A 1 100 ? 23.111 5.033 -6.634 1.00 72.56 100 PHE A C 1
ATOM 804 O O . PHE A 1 100 ? 22.328 4.232 -6.129 1.00 72.56 100 PHE A O 1
ATOM 811 N N . PRO A 1 101 ? 23.965 5.761 -5.894 1.00 66.31 101 PRO A N 1
ATOM 812 C CA . PRO A 1 101 ? 23.869 5.777 -4.446 1.00 66.31 101 PRO A CA 1
ATOM 813 C C . PRO A 1 101 ? 22.536 6.427 -4.068 1.00 66.31 101 PRO A C 1
ATOM 815 O O . PRO A 1 101 ? 22.338 7.625 -4.270 1.00 66.31 101 PRO A O 1
ATOM 818 N N . SER A 1 102 ? 21.617 5.612 -3.570 1.00 72.00 102 SER A N 1
ATOM 819 C CA . SER A 1 102 ? 20.309 6.017 -3.077 1.00 72.00 102 SER A CA 1
ATOM 820 C C . SER A 1 102 ? 19.982 5.166 -1.860 1.00 72.00 102 SER A C 1
ATOM 822 O O . SER A 1 102 ? 20.231 3.961 -1.871 1.00 72.00 102 SER A O 1
ATOM 824 N N . ASP A 1 103 ? 19.411 5.792 -0.835 1.00 67.44 103 ASP A N 1
ATOM 825 C CA . ASP A 1 103 ? 18.828 5.078 0.305 1.00 67.44 103 ASP A CA 1
ATOM 826 C C . ASP A 1 103 ? 17.437 4.508 -0.039 1.00 67.44 103 ASP A C 1
ATOM 828 O O . ASP A 1 103 ? 16.844 3.772 0.748 1.00 67.44 103 ASP A O 1
ATOM 832 N N . GLU A 1 104 ? 16.897 4.838 -1.219 1.00 74.06 104 GLU A N 1
ATOM 833 C CA . GLU A 1 104 ? 15.625 4.301 -1.690 1.00 74.06 104 GLU A CA 1
ATOM 834 C C . GLU A 1 104 ? 15.779 2.852 -2.162 1.00 74.06 104 GLU A C 1
ATOM 836 O O . GLU A 1 104 ? 16.615 2.527 -3.008 1.00 74.06 104 GLU A O 1
ATOM 841 N N . TYR A 1 105 ? 14.897 1.991 -1.662 1.00 79.38 105 TYR A N 1
ATOM 842 C CA . TYR A 1 105 ? 14.744 0.630 -2.150 1.00 79.38 105 TYR A CA 1
ATOM 843 C C . TYR A 1 105 ? 14.300 0.625 -3.622 1.00 79.38 105 TYR A C 1
ATOM 845 O O . TYR A 1 105 ? 13.292 1.235 -3.985 1.00 79.38 105 TYR A O 1
ATOM 853 N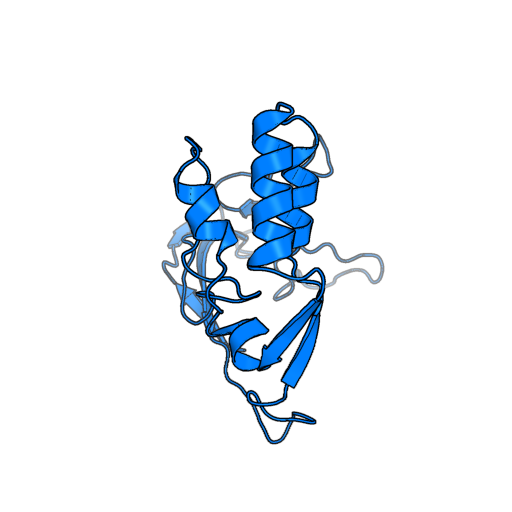 N . VAL A 1 106 ? 15.046 -0.092 -4.466 1.00 81.06 106 VAL A N 1
ATOM 854 C CA . VAL A 1 106 ? 14.677 -0.364 -5.859 1.00 81.06 106 VAL A CA 1
ATOM 855 C C . VAL A 1 106 ? 14.273 -1.838 -5.952 1.00 81.06 106 VAL A C 1
ATOM 857 O O . VAL A 1 106 ? 15.128 -2.693 -5.707 1.00 81.06 106 VAL A O 1
ATOM 860 N N . PRO A 1 107 ? 13.009 -2.156 -6.288 1.00 83.94 107 PRO A N 1
ATOM 861 C CA . PRO A 1 107 ? 12.578 -3.541 -6.453 1.00 83.94 107 PRO A CA 1
ATOM 862 C C . PRO A 1 107 ? 13.263 -4.194 -7.661 1.00 83.94 107 PRO A C 1
ATOM 864 O O . PRO A 1 107 ? 13.749 -3.517 -8.568 1.00 83.94 107 PRO A O 1
ATOM 867 N N . ASP A 1 108 ? 13.288 -5.525 -7.698 1.00 88.31 108 ASP A N 1
ATOM 868 C CA . ASP A 1 108 ? 13.857 -6.290 -8.813 1.00 88.31 108 ASP A CA 1
ATOM 869 C C . ASP A 1 108 ? 12.939 -6.307 -10.049 1.00 88.31 108 ASP A C 1
ATOM 871 O O . ASP A 1 108 ? 13.416 -6.376 -11.186 1.00 88.31 108 ASP A O 1
ATOM 875 N N . LYS A 1 109 ? 11.623 -6.190 -9.839 1.00 92.56 109 LYS A N 1
ATOM 876 C CA . LYS A 1 109 ? 10.597 -6.151 -10.885 1.00 92.56 109 LYS A CA 1
ATOM 877 C C . LYS A 1 109 ? 9.571 -5.061 -10.637 1.00 92.56 109 LYS A C 1
ATOM 879 O O . LYS A 1 109 ? 9.315 -4.657 -9.506 1.00 92.56 109 LYS A O 1
ATOM 884 N N . PHE A 1 110 ? 8.947 -4.599 -11.716 1.00 92.75 110 PHE A N 1
ATOM 885 C CA . PHE A 1 110 ? 7.809 -3.696 -11.632 1.00 92.75 110 PHE A CA 1
ATOM 886 C C . PHE A 1 110 ? 6.497 -4.465 -11.768 1.00 92.75 110 PHE A C 1
ATOM 888 O O . PHE A 1 110 ? 6.285 -5.178 -12.747 1.00 92.75 110 PHE A O 1
ATOM 895 N N . GLY A 1 111 ? 5.591 -4.251 -10.820 1.00 94.50 111 GLY A N 1
ATOM 896 C CA . GLY A 1 111 ? 4.184 -4.627 -10.896 1.00 94.50 111 GLY A CA 1
ATOM 897 C C . GLY A 1 111 ? 3.404 -3.858 -9.833 1.00 94.50 111 GLY A C 1
ATOM 898 O O . GLY A 1 111 ? 3.933 -3.575 -8.762 1.00 94.50 111 GLY A O 1
ATOM 899 N N . TRP A 1 112 ? 2.157 -3.490 -10.123 1.00 92.56 112 TRP A N 1
ATOM 900 C CA . TRP A 1 112 ? 1.359 -2.611 -9.257 1.00 92.56 112 TRP A CA 1
ATOM 901 C C . TRP A 1 112 ? 1.124 -3.176 -7.857 1.00 92.56 112 TRP A C 1
ATOM 903 O O . TRP A 1 112 ? 1.069 -2.425 -6.891 1.00 92.56 112 TRP A O 1
ATOM 913 N N . LEU A 1 113 ? 0.963 -4.494 -7.771 1.00 92.56 113 LEU A N 1
ATOM 914 C CA . LEU A 1 113 ? 0.741 -5.259 -6.548 1.00 92.56 113 LEU A CA 1
ATOM 915 C C . LEU A 1 113 ? 1.816 -6.353 -6.412 1.00 92.56 113 LEU A C 1
ATOM 917 O O . LEU A 1 113 ? 1.561 -7.415 -5.835 1.00 92.56 113 LEU A O 1
ATOM 921 N N . TYR A 1 114 ? 3.001 -6.118 -6.986 1.00 93.38 114 TYR A N 1
ATOM 922 C CA . TYR A 1 114 ? 4.133 -7.031 -6.874 1.00 93.38 114 TYR A CA 1
ATOM 923 C C . TYR A 1 114 ? 4.509 -7.196 -5.398 1.00 93.38 114 TYR A C 1
ATOM 925 O O . TYR A 1 114 ? 4.605 -6.211 -4.676 1.00 93.38 114 TYR A O 1
ATOM 933 N N . GLU A 1 115 ? 4.632 -8.444 -4.945 1.00 90.62 115 GLU A N 1
ATOM 934 C CA . GLU A 1 115 ? 4.855 -8.812 -3.535 1.00 90.62 115 GLU A CA 1
ATOM 935 C C . GLU A 1 115 ? 3.738 -8.425 -2.545 1.00 90.62 115 GLU A C 1
ATOM 937 O O . GLU A 1 115 ? 3.905 -8.613 -1.347 1.00 90.62 115 GLU A O 1
ATOM 942 N N . PHE A 1 116 ? 2.556 -7.972 -2.979 1.00 89.06 116 PHE A N 1
ATOM 943 C CA . PHE A 1 116 ? 1.464 -7.648 -2.038 1.00 89.06 116 PHE A CA 1
ATOM 944 C C . PHE A 1 116 ? 0.760 -8.887 -1.468 1.00 89.06 116 PHE A C 1
ATOM 946 O O . PHE A 1 116 ? 0.112 -8.820 -0.422 1.00 89.06 116 PHE A O 1
ATOM 953 N N . ASN A 1 117 ? 0.790 -10.012 -2.184 1.00 91.81 117 ASN A N 1
ATOM 954 C CA . ASN A 1 117 ? -0.052 -11.157 -1.855 1.00 91.81 117 ASN A CA 1
ATOM 955 C C . ASN A 1 117 ? 0.526 -11.988 -0.703 1.00 91.81 117 ASN A C 1
ATOM 957 O O . ASN A 1 117 ? 1.538 -12.661 -0.865 1.00 91.81 117 ASN A O 1
ATOM 961 N N . GLY A 1 118 ? -0.170 -12.001 0.432 1.00 91.56 118 GLY A N 1
ATOM 962 C CA . GLY A 1 118 ? 0.257 -12.712 1.635 1.00 91.56 118 GLY A CA 1
ATOM 963 C C . GLY A 1 118 ? 1.350 -11.988 2.419 1.00 91.56 118 GLY A C 1
ATOM 964 O O . GLY A 1 118 ? 1.876 -12.556 3.375 1.00 91.56 118 GLY A O 1
ATOM 965 N N . THR A 1 119 ? 1.667 -10.745 2.061 1.00 89.44 119 THR A N 1
ATOM 966 C CA . THR A 1 119 ? 2.676 -9.944 2.756 1.00 89.44 119 THR A CA 1
ATOM 967 C C . THR A 1 119 ? 2.033 -9.153 3.886 1.00 89.44 119 THR A C 1
ATOM 969 O O . THR A 1 119 ? 0.912 -8.653 3.770 1.00 89.44 119 THR A O 1
ATOM 972 N N . ASN A 1 120 ? 2.738 -9.103 5.012 1.00 87.56 120 ASN A N 1
ATOM 973 C CA . ASN A 1 120 ? 2.437 -8.229 6.134 1.00 87.56 120 ASN A CA 1
ATOM 974 C C . ASN A 1 120 ? 3.557 -7.187 6.170 1.00 87.56 120 ASN A C 1
ATOM 976 O O . ASN A 1 120 ? 4.714 -7.565 6.326 1.00 87.56 120 ASN A O 1
ATOM 980 N N . ASN A 1 121 ? 3.221 -5.912 5.976 1.00 83.94 121 ASN A N 1
ATOM 981 C CA . ASN A 1 121 ? 4.208 -4.827 5.914 1.00 83.94 121 ASN A CA 1
ATOM 982 C C . ASN A 1 121 ? 4.649 -4.346 7.309 1.00 83.94 121 ASN A C 1
ATOM 984 O O . ASN A 1 121 ? 5.268 -3.294 7.420 1.00 83.94 121 ASN A O 1
ATOM 988 N N . ASP A 1 122 ? 4.268 -5.070 8.368 1.00 88.88 122 ASP A N 1
ATOM 989 C CA . ASP A 1 122 ? 4.445 -4.698 9.777 1.00 88.88 122 ASP A CA 1
ATOM 990 C C . ASP A 1 122 ? 3.763 -3.372 10.168 1.00 88.88 122 ASP A C 1
ATOM 992 O O . ASP A 1 122 ? 3.978 -2.822 11.252 1.00 88.88 122 ASP A O 1
ATOM 996 N N . ASP A 1 123 ? 2.862 -2.894 9.309 1.00 93.50 123 ASP A N 1
ATOM 997 C CA . ASP A 1 123 ? 2.022 -1.733 9.555 1.00 93.50 123 ASP A CA 1
ATOM 998 C C . ASP A 1 123 ? 1.050 -2.029 10.696 1.00 93.50 123 ASP A C 1
ATOM 1000 O O . ASP A 1 123 ? 0.162 -2.883 10.598 1.00 93.50 123 ASP A O 1
ATOM 1004 N N . THR A 1 124 ? 1.237 -1.319 11.808 1.00 96.94 124 THR A N 1
ATOM 1005 C CA . THR A 1 124 ? 0.410 -1.468 13.004 1.00 96.94 124 THR A CA 1
ATOM 1006 C C . THR A 1 124 ? -0.751 -0.487 12.993 1.00 96.94 124 THR A C 1
ATOM 1008 O O . THR A 1 124 ? -0.591 0.703 12.721 1.00 96.94 124 THR A O 1
ATOM 1011 N N . PHE A 1 125 ? -1.926 -0.989 13.352 1.00 97.06 125 PHE A N 1
ATOM 1012 C CA . PHE A 1 125 ? -3.148 -0.215 13.501 1.00 97.06 125 PHE A CA 1
ATOM 1013 C C . PHE A 1 125 ? -3.601 -0.295 14.950 1.00 97.06 125 PHE A C 1
ATOM 1015 O O . PHE A 1 125 ? -3.928 -1.380 15.430 1.00 97.06 125 PHE A O 1
ATOM 1022 N N . THR A 1 126 ? -3.648 0.843 15.639 1.00 97.69 126 THR A N 1
ATOM 1023 C CA . THR A 1 126 ? -4.214 0.939 16.989 1.00 97.69 126 THR A CA 1
ATOM 1024 C C . THR A 1 126 ? -5.612 1.522 16.897 1.00 97.69 126 THR A C 1
ATOM 1026 O O . THR A 1 126 ? -5.798 2.657 16.455 1.00 97.69 126 THR A O 1
ATOM 1029 N N . MET A 1 127 ? -6.603 0.747 17.319 1.00 96.88 127 MET A N 1
ATOM 1030 C CA . MET A 1 127 ? -8.019 1.047 17.146 1.00 96.88 127 MET A CA 1
ATOM 1031 C C . MET A 1 127 ? -8.760 0.976 18.484 1.00 96.88 127 MET A C 1
ATOM 1033 O O . MET A 1 127 ? -8.459 0.127 19.322 1.00 96.88 127 MET A O 1
ATOM 1037 N N . GLY A 1 128 ? -9.751 1.842 18.686 1.00 96.94 128 GLY A N 1
ATOM 1038 C CA . GLY A 1 128 ? -10.605 1.806 19.873 1.00 96.94 128 GLY A CA 1
ATOM 1039 C C . GLY A 1 128 ? -11.487 0.554 19.906 1.00 96.94 128 GLY A C 1
ATOM 1040 O O . GLY A 1 128 ? -12.104 0.185 18.900 1.00 96.94 128 GLY A O 1
ATOM 1041 N N . THR A 1 129 ? -11.570 -0.098 21.068 1.00 96.44 129 THR A N 1
ATOM 1042 C CA . THR A 1 129 ? -12.390 -1.312 21.261 1.00 96.44 129 THR A CA 1
ATOM 1043 C C . THR A 1 129 ? -13.863 -0.999 21.521 1.00 96.44 129 THR A C 1
ATOM 1045 O O . THR A 1 129 ? -14.710 -1.876 21.368 1.00 96.44 129 THR A O 1
ATOM 1048 N N . GLY A 1 130 ? -14.176 0.243 21.904 1.00 95.56 130 GLY A N 1
ATOM 1049 C CA . GLY A 1 130 ? -15.503 0.639 22.380 1.00 95.56 130 GLY A CA 1
ATOM 1050 C C . GLY A 1 130 ? -15.766 0.285 23.846 1.00 95.56 130 GLY A C 1
ATOM 1051 O O . GLY A 1 130 ? -16.861 0.543 24.343 1.00 95.56 130 GLY A O 1
ATOM 1052 N N . ASP A 1 131 ? -14.787 -0.308 24.532 1.00 96.25 131 ASP A N 1
ATOM 1053 C CA . ASP A 1 131 ? -14.836 -0.478 25.980 1.00 96.25 131 ASP A CA 1
ATOM 1054 C C . ASP A 1 131 ? -14.750 0.893 26.675 1.00 96.25 131 ASP A C 1
ATOM 1056 O O . ASP A 1 131 ? -14.080 1.807 26.193 1.00 96.25 131 ASP A O 1
ATOM 1060 N N . GLY A 1 132 ? -15.506 1.075 27.757 1.00 92.94 132 GLY A N 1
ATOM 1061 C CA . GLY A 1 132 ? -15.694 2.369 28.430 1.00 92.94 132 GLY A CA 1
ATOM 1062 C C . GLY A 1 132 ? -16.585 3.377 27.681 1.00 92.94 132 GLY A C 1
ATOM 1063 O O . GLY A 1 132 ? -17.433 4.016 28.305 1.00 92.94 132 GLY A O 1
ATOM 1064 N N . ASP A 1 133 ? -16.451 3.493 26.358 1.00 94.88 133 ASP A N 1
ATOM 1065 C CA . ASP A 1 133 ? -17.288 4.344 25.504 1.00 94.88 133 ASP A CA 1
ATOM 1066 C C . ASP A 1 133 ? -17.469 3.740 24.103 1.00 94.88 133 ASP A C 1
ATOM 1068 O O . ASP A 1 133 ? -16.547 3.710 23.281 1.00 94.88 133 ASP A O 1
ATOM 1072 N N . ILE A 1 134 ? -18.701 3.311 23.810 1.00 94.50 134 ILE A N 1
ATOM 1073 C CA . ILE A 1 134 ? -19.065 2.682 22.536 1.00 94.50 134 ILE A CA 1
ATOM 1074 C C . ILE A 1 134 ? -18.876 3.619 21.338 1.00 94.50 134 ILE A C 1
ATOM 1076 O O . ILE A 1 134 ? -18.716 3.146 20.214 1.00 94.50 134 ILE A O 1
ATOM 1080 N N . GLU A 1 135 ? -18.837 4.936 21.553 1.00 92.81 135 GLU A N 1
ATOM 1081 C CA . GLU A 1 135 ? -18.550 5.901 20.495 1.00 92.81 135 GLU A CA 1
ATOM 1082 C C . GLU A 1 135 ? -17.122 5.758 19.954 1.00 92.81 135 GLU A C 1
ATOM 1084 O O . GLU A 1 135 ? -16.829 6.282 18.885 1.00 92.81 135 GLU A O 1
ATOM 1089 N N . ASN A 1 136 ? -16.215 5.057 20.645 1.00 94.06 136 ASN A N 1
ATOM 1090 C CA . ASN A 1 136 ? -14.827 4.864 20.210 1.00 94.06 136 ASN A CA 1
ATOM 1091 C C . ASN A 1 136 ? -14.579 3.576 19.429 1.00 94.06 136 ASN A C 1
ATOM 1093 O O . ASN A 1 136 ? -13.481 3.395 18.900 1.00 94.06 136 ASN A O 1
ATOM 1097 N N . ILE A 1 137 ? -15.581 2.705 19.313 1.00 95.25 137 ILE A N 1
ATOM 1098 C CA . ILE A 1 137 ? -15.430 1.441 18.599 1.00 95.25 137 ILE A CA 1
ATOM 1099 C C . ILE A 1 137 ? -15.033 1.673 17.135 1.00 95.25 137 ILE A C 1
ATOM 1101 O O . ILE A 1 137 ? -15.643 2.464 16.413 1.00 95.25 137 ILE A O 1
ATOM 1105 N N . GLY A 1 138 ? -13.982 0.988 16.690 1.00 94.19 138 GLY A N 1
ATOM 1106 C CA . GLY A 1 138 ? -13.534 1.040 15.300 1.00 94.19 138 GLY A CA 1
ATOM 1107 C C . GLY A 1 138 ? -12.811 2.331 14.897 1.00 94.19 138 GLY A C 1
ATOM 1108 O O . GLY A 1 138 ? -12.325 2.409 13.770 1.00 94.19 138 GLY A O 1
ATOM 1109 N N . LYS A 1 139 ? -12.710 3.340 15.776 1.00 95.06 139 LYS A N 1
ATOM 1110 C CA . LYS A 1 139 ? -11.925 4.552 15.498 1.00 95.06 139 LYS A CA 1
ATOM 1111 C C . LYS A 1 139 ? -10.442 4.206 15.488 1.00 95.06 139 LYS A C 1
ATOM 1113 O O . LYS A 1 139 ? -9.944 3.640 16.459 1.00 95.06 139 LYS A O 1
ATOM 1118 N N . LEU A 1 140 ? -9.745 4.572 14.421 1.00 96.50 140 LEU A N 1
ATOM 1119 C CA . LEU A 1 140 ? -8.300 4.447 14.316 1.00 96.50 140 LEU A CA 1
ATOM 1120 C C . LEU A 1 140 ? -7.646 5.601 15.077 1.00 96.50 140 LEU A C 1
ATOM 1122 O O . LEU A 1 140 ? -7.966 6.764 14.841 1.00 96.50 140 LEU A O 1
ATOM 1126 N N . TRP A 1 141 ? -6.774 5.261 16.019 1.00 95.50 141 TRP A N 1
ATOM 1127 C CA . TRP A 1 141 ? -6.046 6.222 16.845 1.00 95.50 141 TRP A CA 1
ATOM 1128 C C . TRP A 1 141 ? -4.631 6.407 16.324 1.00 95.50 141 TRP A C 1
ATOM 1130 O O . TRP A 1 141 ? -4.154 7.534 16.249 1.00 95.50 141 TRP A O 1
ATOM 1140 N N . LYS A 1 142 ? -3.972 5.300 15.960 1.00 96.88 142 LYS A N 1
ATOM 1141 C CA . LYS A 1 142 ? -2.594 5.317 15.478 1.00 96.88 142 LYS A CA 1
ATOM 1142 C C . LYS A 1 142 ? -2.399 4.397 14.286 1.00 96.88 142 LYS A C 1
ATOM 1144 O O . LYS A 1 142 ? -2.987 3.315 14.229 1.00 96.88 142 LYS A O 1
ATOM 1149 N N . PHE A 1 143 ? -1.528 4.821 13.385 1.00 96.31 143 PHE A N 1
ATOM 1150 C CA . PHE A 1 143 ? -0.992 4.038 12.279 1.00 96.31 143 PHE A CA 1
ATOM 1151 C C . PHE A 1 143 ? 0.528 4.075 12.400 1.00 96.31 143 PHE A C 1
ATOM 1153 O O . PHE A 1 143 ? 1.102 5.149 12.570 1.00 96.31 143 PHE A O 1
ATOM 1160 N N . ARG A 1 144 ? 1.179 2.908 12.390 1.00 95.44 144 ARG A N 1
ATOM 1161 C CA . ARG A 1 144 ? 2.626 2.772 12.648 1.00 95.44 144 ARG A CA 1
ATOM 1162 C C . ARG A 1 144 ? 3.075 3.399 13.979 1.00 95.44 144 ARG A C 1
ATOM 1164 O O . ARG A 1 144 ? 4.203 3.853 14.108 1.00 95.44 144 ARG A O 1
ATOM 1171 N N . GLY A 1 145 ? 2.188 3.419 14.976 1.00 95.94 145 GLY A N 1
ATOM 1172 C CA . GLY A 1 145 ? 2.450 4.011 16.294 1.00 95.94 145 GLY A CA 1
ATOM 1173 C C . GLY A 1 145 ? 2.281 5.533 16.384 1.00 95.94 145 GLY A C 1
ATOM 1174 O O . GLY A 1 145 ? 2.330 6.063 17.495 1.00 95.94 145 GLY A O 1
ATOM 1175 N N . GLU A 1 146 ? 1.993 6.211 15.272 1.00 96.12 146 GLU A N 1
ATOM 1176 C CA . GLU A 1 146 ? 1.859 7.669 15.189 1.00 96.12 146 GLU A CA 1
ATOM 1177 C C . GLU A 1 146 ? 0.398 8.107 15.009 1.00 96.12 146 GLU A C 1
ATOM 1179 O O . GLU A 1 146 ? -0.425 7.349 14.496 1.00 96.12 146 GLU A O 1
ATOM 1184 N N . GLU A 1 147 ? 0.068 9.335 15.426 1.00 95.56 147 GLU A N 1
ATOM 1185 C CA . GLU A 1 147 ? -1.261 9.965 15.246 1.00 95.56 147 GLU A CA 1
ATOM 1186 C C . GLU A 1 147 ? -1.364 10.790 13.944 1.00 95.56 147 GLU A C 1
ATOM 1188 O O . GLU A 1 147 ? -2.440 11.247 13.540 1.00 95.56 147 GLU A O 1
ATOM 1193 N N . GLU A 1 148 ? -0.244 10.941 13.243 1.00 94.56 148 GLU A N 1
ATOM 1194 C CA . GLU A 1 148 ? -0.137 11.571 11.934 1.00 94.56 148 GLU A CA 1
ATOM 1195 C C . GLU A 1 148 ? 0.802 10.774 11.026 1.00 94.56 148 GLU A C 1
ATOM 1197 O O . GLU A 1 148 ? 1.706 10.083 11.479 1.00 94.56 148 GLU A O 1
ATOM 1202 N N . THR A 1 149 ? 0.565 10.850 9.721 1.00 92.50 149 THR A N 1
ATOM 1203 C CA . THR A 1 149 ? 1.308 10.076 8.714 1.00 92.50 149 THR A CA 1
ATOM 1204 C C . THR A 1 149 ? 2.639 10.711 8.312 1.00 92.50 149 THR A C 1
ATOM 1206 O O . THR A 1 149 ? 3.504 10.027 7.776 1.00 92.50 149 THR A O 1
ATOM 1209 N N . GLY A 1 150 ? 2.791 12.024 8.511 1.00 92.06 150 GLY A N 1
ATOM 1210 C CA . GLY A 1 150 ? 3.953 12.793 8.056 1.00 92.06 150 GLY A CA 1
ATOM 1211 C C . GLY A 1 150 ? 3.992 13.103 6.551 1.00 92.06 150 GLY A C 1
ATOM 1212 O O . GLY A 1 150 ? 4.900 13.803 6.114 1.00 92.06 150 GLY A O 1
ATOM 1213 N N . TYR A 1 151 ? 3.021 12.639 5.750 1.00 91.19 151 TYR A N 1
ATOM 1214 C CA . TYR A 1 151 ? 2.980 12.914 4.301 1.00 91.19 151 TYR A CA 1
ATOM 1215 C C . TYR A 1 151 ? 2.480 14.321 3.952 1.00 91.19 151 TYR A C 1
ATOM 1217 O O . TYR A 1 151 ? 2.847 14.872 2.914 1.00 91.19 151 TYR A O 1
ATOM 1225 N N . TYR A 1 152 ? 1.635 14.902 4.806 1.00 93.31 152 TYR A N 1
ATOM 1226 C CA . TYR A 1 152 ? 1.037 16.218 4.601 1.00 93.31 152 TYR A CA 1
ATOM 1227 C C . TYR A 1 152 ? 1.070 17.038 5.885 1.00 93.31 152 TYR A C 1
ATOM 1229 O O . TYR A 1 152 ? 0.877 16.505 6.976 1.00 93.31 152 TYR A O 1
ATOM 1237 N N . ASP A 1 153 ? 1.224 18.351 5.738 1.00 93.38 153 ASP A N 1
ATOM 1238 C CA . ASP A 1 153 ? 1.246 19.266 6.872 1.00 93.38 153 ASP A CA 1
ATOM 1239 C C . ASP A 1 153 ? -0.141 19.454 7.509 1.00 93.38 153 ASP A C 1
ATOM 1241 O O . ASP A 1 153 ? -1.189 19.486 6.846 1.00 93.38 153 ASP A O 1
ATOM 1245 N N . GLY A 1 154 ? -0.138 19.659 8.826 1.00 92.25 154 GLY A N 1
ATOM 1246 C CA . GLY A 1 154 ? -1.311 20.063 9.595 1.00 92.25 154 GLY A CA 1
ATOM 1247 C C . GLY A 1 154 ? -2.441 19.032 9.577 1.00 92.25 154 GLY A C 1
ATOM 1248 O O . GLY A 1 154 ? -2.234 17.832 9.722 1.00 92.25 154 GLY A O 1
ATOM 1249 N N . ASP A 1 155 ? -3.680 19.504 9.423 1.00 92.00 155 ASP A N 1
ATOM 1250 C CA . ASP A 1 155 ? -4.868 18.647 9.516 1.00 92.00 155 ASP A CA 1
ATOM 1251 C C . ASP A 1 155 ? -4.967 17.566 8.426 1.00 92.00 155 ASP A C 1
ATOM 1253 O O . ASP A 1 155 ? -5.734 16.619 8.617 1.00 92.00 155 ASP A O 1
ATOM 1257 N N . CYS A 1 156 ? -4.217 17.700 7.325 1.00 91.62 156 CYS A N 1
ATOM 1258 C CA . CYS A 1 156 ? -4.203 16.749 6.209 1.00 91.62 156 CYS A CA 1
ATOM 1259 C C . CYS A 1 156 ? -3.366 15.498 6.505 1.00 91.62 156 CYS A C 1
ATOM 1261 O O . CYS A 1 156 ? -3.645 14.443 5.946 1.00 91.62 156 CYS A O 1
ATOM 1263 N N . GLY A 1 157 ? -2.361 15.601 7.381 1.00 92.75 157 GLY A N 1
ATOM 1264 C CA . GLY A 1 157 ? -1.523 14.468 7.780 1.00 92.75 157 GLY A CA 1
ATOM 1265 C C . GLY A 1 157 ? -2.120 13.622 8.903 1.00 92.75 157 GLY A C 1
ATOM 1266 O O . GLY A 1 157 ? -1.655 12.507 9.135 1.00 92.75 157 GLY A O 1
ATOM 1267 N N . ARG A 1 158 ? -3.143 14.135 9.599 1.00 93.81 158 ARG A N 1
ATOM 1268 C CA . ARG A 1 158 ? -3.731 13.500 10.786 1.00 93.81 158 ARG A CA 1
ATOM 1269 C C . ARG A 1 158 ? -4.513 12.238 10.455 1.00 93.81 158 ARG A C 1
ATOM 1271 O O . ARG A 1 158 ? -5.340 12.222 9.543 1.00 93.81 158 ARG A O 1
ATOM 1278 N N . ILE A 1 159 ? -4.355 11.230 11.302 1.00 94.75 159 ILE A N 1
ATOM 1279 C CA . ILE A 1 159 ? -5.117 9.988 11.231 1.00 94.75 159 ILE A CA 1
ATOM 1280 C C . ILE A 1 159 ? -6.488 10.211 11.868 1.00 94.75 159 ILE A C 1
ATOM 1282 O O . ILE A 1 159 ? -6.608 10.630 13.019 1.00 94.75 159 ILE A O 1
ATOM 1286 N N . LYS A 1 160 ? -7.552 9.989 11.089 1.00 92.94 160 LYS A N 1
ATOM 1287 C CA . LYS A 1 160 ? -8.939 10.221 11.510 1.00 92.94 160 LYS A CA 1
ATOM 1288 C C . LYS A 1 160 ? -9.863 9.151 10.936 1.00 92.94 160 LYS A C 1
ATOM 1290 O O . LYS A 1 160 ? -9.675 8.685 9.817 1.00 92.94 160 LYS A O 1
ATOM 1295 N N . GLY A 1 161 ? -10.937 8.855 11.665 1.00 92.75 161 GLY A N 1
ATOM 1296 C CA . GLY A 1 161 ? -11.992 7.951 11.203 1.00 92.75 161 GLY A CA 1
ATOM 1297 C C . GLY A 1 161 ? -11.740 6.491 11.564 1.00 92.75 161 GLY A C 1
ATOM 1298 O O . GLY A 1 161 ? -11.073 6.202 12.551 1.00 92.75 161 GLY A O 1
ATOM 1299 N N . SER A 1 162 ? -12.325 5.575 10.796 1.00 93.31 162 SER A N 1
ATOM 1300 C CA . SER A 1 162 ? -12.114 4.128 10.926 1.00 93.31 162 SER A CA 1
ATOM 1301 C C . SER A 1 162 ? -11.412 3.557 9.696 1.00 93.31 162 SER A C 1
ATOM 1303 O O . SER A 1 162 ? -11.277 4.236 8.681 1.00 93.31 162 SER A O 1
ATOM 1305 N N . LEU A 1 163 ? -11.042 2.277 9.748 1.00 92.88 163 LEU A N 1
ATOM 1306 C CA . LEU A 1 163 ? -10.557 1.523 8.581 1.00 92.88 163 LEU A CA 1
ATOM 1307 C C . LEU A 1 163 ? -11.682 1.126 7.599 1.00 92.88 163 LEU A C 1
ATOM 1309 O O . LEU A 1 163 ? -11.493 0.271 6.743 1.00 92.88 163 LEU A O 1
ATOM 1313 N N . GLY A 1 164 ? -12.899 1.658 7.758 1.00 89.38 164 GLY A N 1
ATOM 1314 C CA . GLY A 1 164 ? -14.035 1.341 6.884 1.00 89.38 164 GLY A CA 1
ATOM 1315 C C . GLY A 1 164 ? -14.711 -0.012 7.149 1.00 89.38 164 GLY A C 1
ATOM 1316 O O . GLY A 1 164 ? -15.661 -0.372 6.460 1.00 89.38 164 GLY A O 1
AT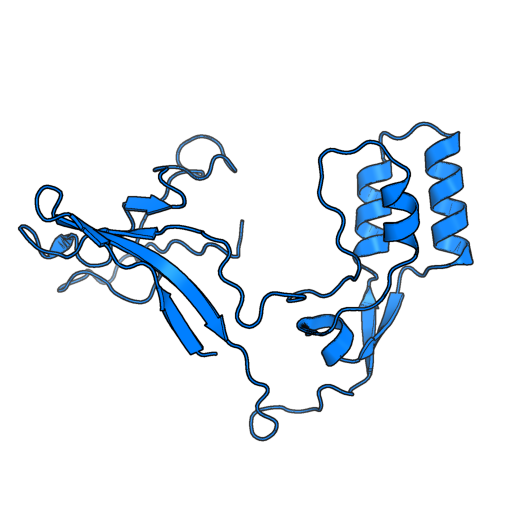OM 1317 N N . HIS A 1 165 ? -14.257 -0.773 8.148 1.00 84.88 165 HIS A N 1
ATOM 1318 C CA . HIS A 1 165 ? -14.856 -2.064 8.517 1.00 84.88 165 HIS A CA 1
ATOM 1319 C C . HIS A 1 165 ? -15.884 -1.959 9.651 1.00 84.88 165 HIS A C 1
ATOM 1321 O O . HIS A 1 165 ? -16.732 -2.837 9.809 1.00 84.88 165 HIS A O 1
ATOM 1327 N N . MET A 1 166 ? -15.786 -0.915 10.475 1.00 88.81 166 MET A N 1
ATOM 1328 C CA . MET A 1 166 ? -16.585 -0.759 11.686 1.00 88.81 166 MET A CA 1
ATOM 1329 C C . MET A 1 166 ? -16.778 0.719 12.015 1.00 88.81 166 MET A C 1
ATOM 1331 O O . MET A 1 166 ? -15.893 1.539 11.764 1.00 88.81 166 MET A O 1
ATOM 1335 N N . TRP A 1 167 ? -17.933 1.042 12.595 1.00 90.62 167 TRP A N 1
ATOM 1336 C CA . TRP A 1 167 ? -18.267 2.379 13.066 1.00 90.62 167 TRP A CA 1
ATOM 1337 C C . TRP A 1 167 ? -19.076 2.324 14.362 1.00 90.62 167 TRP A C 1
ATOM 1339 O O . TRP A 1 167 ? -19.729 1.308 14.628 1.00 90.62 167 TRP A O 1
ATOM 1349 N N . PRO A 1 168 ? -19.096 3.429 15.124 1.00 91.62 168 PRO A N 1
ATOM 1350 C CA . PRO A 1 168 ? -19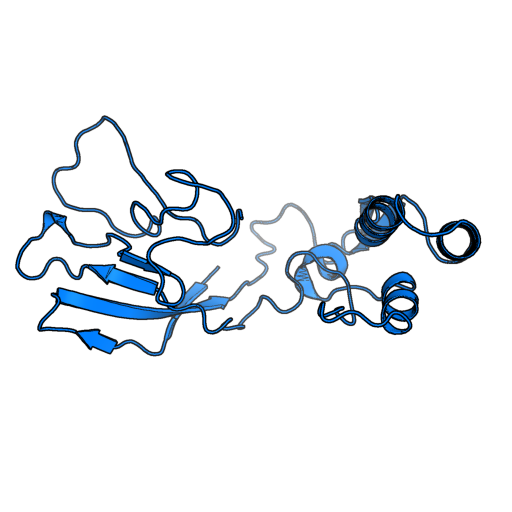.989 3.589 16.260 1.00 91.62 168 PRO A CA 1
ATOM 1351 C C . PRO A 1 168 ? -21.469 3.377 15.911 1.00 91.62 168 PRO A C 1
ATOM 1353 O O . PRO A 1 168 ? -21.904 3.669 14.792 1.00 91.62 168 PRO A O 1
ATOM 1356 N N . PRO A 1 169 ? -22.286 2.885 16.858 1.00 90.00 169 PRO A N 1
ATOM 1357 C CA . PRO A 1 169 ? -23.728 2.814 16.672 1.00 90.00 169 PRO A CA 1
ATOM 1358 C C . PRO A 1 169 ? -24.340 4.222 16.594 1.00 90.00 169 PRO A C 1
ATOM 1360 O O . PRO A 1 169 ? -23.781 5.191 17.086 1.00 90.00 169 PRO A O 1
ATOM 1363 N N . LYS A 1 170 ? -25.546 4.333 16.019 1.00 87.62 170 LYS A N 1
ATOM 1364 C CA . LYS A 1 170 ? -26.319 5.595 15.944 1.00 87.62 170 LYS A CA 1
ATOM 1365 C C . LYS A 1 170 ? -25.612 6.747 15.208 1.00 87.62 170 LYS A C 1
ATOM 1367 O O . LYS A 1 170 ? -25.889 7.912 15.496 1.00 87.62 170 LYS A O 1
ATOM 1372 N N . LEU A 1 171 ? -24.779 6.428 14.213 1.00 85.38 171 LEU A N 1
ATOM 1373 C CA . LEU A 1 171 ? -24.233 7.426 13.293 1.00 85.38 171 LEU A CA 1
ATOM 1374 C C . LEU A 1 171 ? -25.331 8.342 12.737 1.00 85.38 171 LEU A C 1
ATOM 1376 O O . LEU A 1 171 ? -26.410 7.897 12.324 1.00 85.38 171 LEU A O 1
ATOM 1380 N N . LYS A 1 172 ? -25.026 9.637 12.699 1.00 87.25 172 LYS A N 1
ATOM 1381 C CA . LYS A 1 172 ? -25.835 10.619 11.983 1.00 87.25 172 LYS A CA 1
ATOM 1382 C C . LYS A 1 172 ? -25.651 10.412 10.478 1.00 87.25 172 LYS A C 1
ATOM 1384 O O . LYS A 1 172 ? -24.645 9.886 10.016 1.00 87.25 172 LYS A O 1
ATOM 1389 N N . LYS A 1 173 ? -26.661 10.797 9.697 1.00 85.94 173 LYS A N 1
ATOM 1390 C CA . LYS A 1 173 ? -26.630 10.712 8.226 1.00 85.94 173 LYS A CA 1
ATOM 1391 C C . LYS A 1 173 ? -25.989 11.962 7.613 1.00 85.94 173 LYS A C 1
ATOM 1393 O O . LYS A 1 173 ? -26.591 12.592 6.749 1.00 85.94 173 LYS A O 1
ATOM 1398 N N . ASP A 1 174 ? -24.832 12.363 8.119 1.00 87.94 174 ASP A N 1
ATOM 1399 C CA . ASP A 1 174 ? -24.098 13.551 7.687 1.00 87.94 174 ASP A CA 1
ATOM 1400 C C . ASP A 1 174 ? -22.786 13.170 6.997 1.00 87.94 174 ASP A C 1
ATOM 1402 O O . ASP A 1 174 ? -22.704 13.241 5.771 1.00 87.94 174 ASP A O 1
ATOM 1406 N N . ASN A 1 175 ? -21.775 12.749 7.752 1.00 88.38 175 ASN A N 1
ATOM 1407 C CA . ASN A 1 175 ? -20.454 12.427 7.241 1.00 88.38 175 ASN A CA 1
ATOM 1408 C C . ASN A 1 175 ? -19.910 11.119 7.826 1.00 88.38 175 ASN A C 1
ATOM 1410 O O . ASN A 1 175 ? -20.264 10.675 8.915 1.00 88.38 175 ASN A O 1
ATOM 1414 N N . ILE A 1 176 ? -19.030 10.486 7.054 1.00 89.50 176 ILE A N 1
ATOM 1415 C CA . ILE A 1 176 ? -18.238 9.345 7.495 1.00 89.50 176 ILE A CA 1
ATOM 1416 C C . ILE A 1 176 ? -16.790 9.667 7.163 1.00 89.50 176 ILE A C 1
ATOM 1418 O O . ILE A 1 176 ? -16.473 10.013 6.026 1.00 89.50 176 ILE A O 1
ATOM 1422 N N . THR A 1 177 ? -15.922 9.533 8.158 1.00 91.06 177 THR A N 1
ATOM 1423 C CA . THR A 1 177 ? -14.478 9.685 7.987 1.00 91.06 177 THR A CA 1
ATOM 1424 C C . THR A 1 177 ? -13.838 8.306 7.986 1.00 91.06 177 THR A C 1
ATOM 1426 O O . THR A 1 177 ? -14.136 7.482 8.856 1.00 91.06 177 THR A O 1
ATOM 1429 N N . MET A 1 178 ? -12.956 8.060 7.021 1.00 93.56 178 MET A N 1
ATOM 1430 C CA . MET A 1 178 ? -12.201 6.817 6.898 1.00 93.56 178 MET A CA 1
ATOM 1431 C C . MET A 1 178 ? -10.731 7.126 6.655 1.00 93.56 178 MET A C 1
ATOM 1433 O O . MET A 1 178 ? -10.407 8.090 5.961 1.00 93.56 178 MET A O 1
ATOM 1437 N N . PHE A 1 179 ? -9.876 6.269 7.194 1.00 93.69 179 PHE A N 1
ATOM 1438 C CA . PHE A 1 179 ? -8.467 6.202 6.856 1.00 93.69 179 PHE A CA 1
ATOM 1439 C C . PHE A 1 179 ? -8.261 5.043 5.880 1.00 93.69 179 PHE A C 1
ATOM 1441 O O . PHE A 1 179 ? -8.764 3.944 6.113 1.00 93.69 179 PHE A O 1
ATOM 1448 N N . ILE A 1 180 ? -7.559 5.301 4.779 1.00 92.12 180 ILE A N 1
ATOM 1449 C CA . ILE A 1 180 ? -7.253 4.307 3.748 1.00 92.12 180 ILE A CA 1
ATOM 1450 C C . ILE A 1 180 ? -5.737 4.324 3.585 1.00 92.12 180 ILE A C 1
ATOM 1452 O O . ILE A 1 180 ? -5.208 5.309 3.078 1.00 92.12 180 ILE A O 1
ATOM 1456 N N . GLU A 1 181 ? -5.031 3.271 4.008 1.00 88.38 181 GLU A N 1
ATOM 1457 C CA . GLU A 1 181 ? -3.563 3.295 3.954 1.00 88.38 181 GLU A CA 1
ATOM 1458 C C . GLU A 1 181 ? -3.010 3.337 2.523 1.00 88.38 181 GLU A C 1
ATOM 1460 O O . GLU A 1 181 ? -1.913 3.824 2.304 1.00 88.38 181 GLU A O 1
ATOM 1465 N N . SER A 1 182 ? -3.769 2.859 1.533 1.00 84.56 182 SER A N 1
ATOM 1466 C CA . SER A 1 182 ? -3.264 2.638 0.174 1.00 84.56 182 SER A CA 1
ATOM 1467 C C . SER A 1 182 ? -3.304 3.855 -0.760 1.00 84.56 182 SER A C 1
ATOM 1469 O O . SER A 1 182 ? -3.006 3.695 -1.942 1.00 84.56 182 SER A O 1
ATOM 1471 N N . ILE A 1 183 ? -3.788 5.019 -0.314 1.00 86.12 183 ILE A N 1
ATOM 1472 C CA . ILE A 1 183 ? -3.995 6.201 -1.185 1.00 86.12 183 ILE A CA 1
ATOM 1473 C C . ILE A 1 183 ? -2.960 7.316 -0.991 1.00 86.12 183 ILE A C 1
ATOM 1475 O O . ILE A 1 183 ? -3.000 8.292 -1.741 1.00 86.12 183 ILE A O 1
ATOM 1479 N N . CYS A 1 184 ? -2.063 7.169 -0.018 1.00 77.38 184 CYS A N 1
ATOM 1480 C CA . CYS A 1 184 ? -0.976 8.095 0.295 1.00 77.38 184 CYS A CA 1
ATOM 1481 C C . CYS A 1 184 ? 0.338 7.313 0.334 1.00 77.38 184 CYS A C 1
ATOM 1483 O O . CYS A 1 184 ? 1.363 7.891 -0.084 1.00 77.38 184 CYS A O 1
#

Nearest PDB structures (foldseek):
  5lgd-assembly1_A  TM=8.799E-01  e=8.484E-12  Homo sapiens
  4f7b-assembly3_C  TM=8.837E-01  e=1.475E-11  Homo sapiens
  4f7b-assembly3_D  TM=8.626E-01  e=5.697E-11  Homo sapiens
  4tw0-assembly2_B  TM=8.701E-01  e=7.746E-11  Homo sapiens
  4f7b-assembly4_F  TM=8.654E-01  e=1.619E-10  Homo sapiens

Sequence (184 aa):
KRIEKENITFDTENHTVTFTERGYYHFDPELSNGSLDDNITSLSVPSVMAAHKSVDWGYFMTKSLSYTIGKHSSITHVKTARELLFEGHEEPLFTLASYFPSDEYVPDKFGWLYEFNGTNNDDTFTMGTGDGDIENIGKLWKFRGEEETGYYDGDCGRIKGSLGHMWPPKLKKDNITMFIESIC

Radius of gyration: 21.42 Å; Cα contacts (8 Å, |Δi|>4): 286; chains: 1; bounding box: 52×37×57 Å

Mean predicted aligned error: 5.54 Å

Solvent-accessible surface area (backbone atoms only — not comparable to full-atom values): 10804 Å² total; per-residue (Å²): 114,49,78,45,82,41,81,74,44,78,39,82,90,79,30,29,36,33,29,29,57,31,39,39,73,71,91,55,65,90,86,39,100,63,58,56,78,41,76,43,79,42,69,30,58,69,56,53,50,52,55,62,71,36,73,85,48,56,70,70,57,41,50,52,49,50,52,46,44,73,73,75,49,49,71,55,46,76,42,30,46,36,30,47,35,49,74,22,38,83,45,74,63,45,64,59,50,70,74,50,97,62,95,68,88,76,64,83,49,52,29,83,42,42,74,46,68,67,38,61,86,76,53,32,40,32,25,27,63,22,58,102,42,54,78,37,21,36,30,40,54,26,52,71,83,30,54,46,74,77,83,39,75,70,83,74,15,47,56,49,33,12,73,76,82,48,68,38,81,87,70,69,99,78,78,83,59,61,46,66,85,90,82,118

pLDDT: mean 90.71, std 6.21, range [66.31, 98.12]

Foldseek 3Di:
DDKDWAPWDADPVVQKIKTFIADADDDDPVPDPDDQQDKDKDFPPLLVVVQVVCPPPDPVVNVVSVVCCVPPHDRIDIDGNCCQAEQFDADVVLVVVVPDPDPDDRDRGHHPCYVRHRDTPVWMWMAHCCVVHLQRHQWTCDISNDQFQPPDPDPVRGRTFGCPPDGRPPDDPPDGDHDDPPPD

Secondary structure (DSSP, 8-state):
-EEEEEEEEEETTTTEEEEEEEEE----STT-SS-TT-EEEEE-HHHHHHHHHTTTS-HHHHHHHHHHHHHH--SEEEEEHHIIIII-EE-HHHHHHHTS--SS---SEE-TTTT-TT-----EEEEE--SS-GGGTTBEEEETTBSB-SSSSGGGTB--SB-SS---TT--SS---B--GGG-

Organism: Ladona fulva (NCBI:txid123851)

InterPro domains:
  IPR002159 CD36 family [PF01130] (3-184)
  IPR002159 CD36 family [PR01609] (16-35)
  IPR002159 CD36 family [PR01609] (156-180)
  IPR002159 CD36 family [PTHR11923] (4-184)